Protein 8G2H (pdb70)

Structure (mmCIF, N/CA/C/O backbone):
data_8G2H
#
_entry.id   8G2H
#
_cell.length_a   84.215
_cell.length_b   84.215
_cell.length_c   130.426
_cell.angle_alpha   90.00
_cell.angle_beta   90.00
_cell.angle_gamma   120.00
#
_symmetry.space_group_name_H-M   'P 32 2 1'
#
loop_
_entity.id
_entity.type
_entity.pdbx_description
1 polymer 'Histone-arginine methyltransferase CARM1'
2 non-polymer "5'-S-[2-(benzylcarbamamido)ethyl]-5'-thioadenosine"
3 non-polymer GLYCEROL
4 non-polymer 'SODIUM ION'
5 non-polymer 'UNKNOWN ATOM OR ION'
6 water water
#
loop_
_atom_site.group_PDB
_atom_site.id
_atom_site.type_symbol
_atom_site.label_atom_id
_atom_site.label_alt_id
_atom_site.label_comp_id
_atom_site.label_asym_id
_atom_site.label_entity_id
_atom_site.label_seq_id
_atom_site.pdbx_PDB_ins_code
_atom_site.Cartn_x
_atom_site.Cartn_y
_atom_site.Cartn_z
_atom_site.occupancy
_atom_site.B_iso_or_equiv
_atom_site.auth_seq_id
_atom_site.auth_comp_id
_atom_site.auth_asym_id
_atom_site.auth_atom_id
_atom_site.pdbx_PDB_model_num
ATOM 1 N N . SER A 1 23 ? 7.184 5.322 0.565 1.00 52.99 144 SER A N 1
ATOM 2 C CA . SER A 1 23 ? 6.687 6.624 0.025 1.00 54.65 144 SER A CA 1
ATOM 3 C C . SER A 1 23 ? 7.810 7.665 0.060 1.00 54.21 144 SER A C 1
ATOM 4 O O . SER A 1 23 ? 7.992 8.377 -0.951 1.00 55.68 144 SER A O 1
ATOM 6 N N . SER A 1 24 ? 8.515 7.763 1.194 1.00 50.40 145 SER A N 1
ATOM 7 C CA . SER A 1 24 ? 9.738 8.591 1.364 1.00 44.95 145 SER A CA 1
ATOM 8 C C . SER A 1 24 ? 10.753 8.196 0.287 1.00 39.76 145 SER A C 1
ATOM 9 O O . SER A 1 24 ? 11.417 9.094 -0.240 1.00 38.95 145 SER A O 1
ATOM 12 N N . ALA A 1 25 ? 10.845 6.900 -0.025 1.00 38.05 146 ALA A N 1
ATOM 13 C CA . ALA A 1 25 ? 11.774 6.333 -1.032 1.00 40.43 146 ALA A CA 1
ATOM 14 C C . ALA A 1 25 ? 11.407 6.838 -2.436 1.00 39.84 146 ALA A C 1
ATOM 15 O O . ALA A 1 25 ? 12.340 7.098 -3.221 1.00 36.73 146 ALA A O 1
ATOM 17 N N . VAL A 1 26 ? 10.115 6.988 -2.748 1.00 39.89 147 VAL A N 1
ATOM 18 C CA . VAL A 1 26 ? 9.659 7.530 -4.066 1.00 39.18 147 VAL A CA 1
ATOM 19 C C . VAL A 1 26 ? 10.162 8.974 -4.195 1.00 36.83 147 VAL A C 1
ATOM 20 O O . VAL A 1 26 ? 10.722 9.311 -5.267 1.00 34.70 147 VAL A O 1
ATOM 24 N N . GLN A 1 27 ? 9.942 9.799 -3.163 1.00 34.97 148 GLN A N 1
ATOM 25 C CA . GLN A 1 27 ? 10.385 11.216 -3.115 1.00 30.40 148 GLN A CA 1
ATOM 26 C C . GLN A 1 27 ? 11.914 11.260 -3.310 1.00 29.75 148 GLN A C 1
ATOM 27 O O . GLN A 1 27 ? 12.403 12.148 -4.040 1.00 27.61 148 GLN A O 1
ATOM 29 N N . TYR A 1 28 ? 12.641 10.336 -2.675 1.00 27.82 149 TYR A N 1
ATOM 30 C CA . TYR A 1 28 ? 14.131 10.292 -2.694 1.00 24.76 149 TYR A CA 1
ATOM 31 C C . TYR A 1 28 ? 14.623 10.078 -4.140 1.00 24.95 149 TYR A C 1
ATOM 32 O O . TYR A 1 28 ? 15.471 10.869 -4.665 1.00 23.66 149 TYR A O 1
ATOM 41 N N . PHE A 1 29 ? 14.095 9.067 -4.830 1.00 25.65 150 PHE A N 1
ATOM 42 C CA . PHE A 1 29 ? 14.551 8.728 -6.206 1.00 25.08 150 PHE A CA 1
ATOM 43 C C . PHE A 1 29 ? 14.064 9.798 -7.185 1.00 25.67 150 PHE A C 1
ATOM 44 O O . PHE A 1 29 ? 14.818 10.109 -8.121 1.00 27.41 150 PHE A O 1
ATOM 52 N N . GLN A 1 30 ? 12.885 10.386 -6.980 1.00 26.95 151 GLN A N 1
ATOM 53 C CA . GLN A 1 30 ? 12.422 11.515 -7.836 1.00 27.71 151 GLN A CA 1
ATOM 54 C C . GLN A 1 30 ? 13.418 12.675 -7.731 1.00 25.65 151 GLN A C 1
ATOM 55 O O . GLN A 1 30 ? 13.825 13.221 -8.770 1.00 23.83 151 GLN A O 1
ATOM 61 N N . PHE A 1 31 ? 13.849 13.011 -6.520 1.00 24.44 152 PHE A N 1
ATOM 62 C CA . PHE A 1 31 ? 14.758 14.144 -6.250 1.00 22.78 152 PHE A CA 1
ATOM 63 C C . PHE A 1 31 ? 16.066 13.968 -7.041 1.00 21.69 152 PHE A C 1
ATOM 64 O O . PHE A 1 31 ? 16.542 14.912 -7.689 1.00 22.38 152 PHE A O 1
ATOM 72 N N . TYR A 1 32 ? 16.656 12.767 -7.003 1.00 20.25 153 TYR A N 1
ATOM 73 C CA . TYR A 1 32 ? 17.994 12.515 -7.594 1.00 19.80 153 TYR A CA 1
ATOM 74 C C . TYR A 1 32 ? 17.894 12.312 -9.114 1.00 19.43 153 TYR A C 1
ATOM 75 O O . TYR A 1 32 ? 18.935 12.302 -9.778 1.00 20.76 153 TYR A O 1
ATOM 84 N N . GLY A 1 33 ? 16.684 12.214 -9.673 1.00 19.32 154 GLY A N 1
ATOM 85 C CA . GLY A 1 33 ? 16.496 12.077 -11.130 1.00 19.35 154 GLY A CA 1
ATOM 86 C C . GLY A 1 33 ? 16.704 13.399 -11.871 1.00 20.10 154 GLY A C 1
ATOM 87 O O . GLY A 1 33 ? 16.767 13.363 -13.117 1.00 22.88 154 GLY A O 1
ATOM 88 N N . TYR A 1 34 ? 16.817 14.517 -11.168 1.00 20.34 155 TYR A N 1
ATOM 89 C CA . TYR A 1 34 ? 16.956 15.862 -11.785 1.00 20.52 155 TYR A CA 1
ATOM 90 C C . TYR A 1 34 ? 18.426 16.147 -12.042 1.00 19.42 155 TYR A C 1
ATOM 91 O O . TYR A 1 34 ? 19.252 16.069 -11.103 1.00 19.13 155 TYR A O 1
ATOM 100 N N . LEU A 1 35 ? 18.768 16.535 -13.276 1.00 18.12 156 LEU A N 1
ATOM 101 C CA . LEU A 1 35 ? 20.141 16.968 -13.601 1.00 17.76 156 LEU A CA 1
ATOM 102 C C . LEU A 1 35 ? 20.531 18.138 -12.715 1.00 18.28 156 LEU A C 1
ATOM 103 O O . LEU A 1 35 ? 21.711 18.283 -12.403 1.00 18.54 156 LEU A O 1
ATOM 108 N N . SER A 1 36 ? 19.572 19.007 -12.349 1.00 19.19 157 SER A N 1
ATOM 109 C CA . SER A 1 36 ? 19.894 20.187 -11.514 1.00 19.84 157 SER A CA 1
ATOM 110 C C . SER A 1 36 ? 20.468 19.737 -10.164 1.00 19.66 157 SER A C 1
ATOM 111 O O . SER A 1 36 ? 21.380 20.407 -9.662 1.00 20.35 157 SER A O 1
ATOM 114 N N A GLN A 1 37 ? 19.952 18.652 -9.590 0.50 19.74 158 GLN A N 1
ATOM 115 N N B GLN A 1 37 ? 19.963 18.617 -9.629 0.50 19.30 158 GLN A N 1
ATOM 116 C CA A GLN A 1 37 ? 20.460 18.170 -8.281 0.50 20.81 158 GLN A CA 1
ATOM 117 C CA B GLN A 1 37 ? 20.343 18.114 -8.281 0.50 20.24 158 GLN A CA 1
ATOM 118 C C A GLN A 1 37 ? 21.837 17.548 -8.493 0.50 19.95 158 GLN A C 1
ATOM 119 C C B GLN A 1 37 ? 21.674 17.353 -8.375 0.50 19.80 158 GLN A C 1
ATOM 120 O O A GLN A 1 37 ? 22.787 17.867 -7.743 0.50 18.87 158 GLN A O 1
ATOM 121 O O B GLN A 1 37 ? 22.396 17.352 -7.381 0.50 19.29 158 GLN A O 1
ATOM 132 N N . GLN A 1 38 ? 21.970 16.707 -9.511 1.00 19.72 159 GLN A N 1
ATOM 133 C CA . GLN A 1 38 ? 23.293 16.083 -9.777 1.00 20.84 159 GLN A CA 1
ATOM 134 C C . GLN A 1 38 ? 24.331 17.210 -9.980 1.00 21.52 159 GLN A C 1
ATOM 135 O O . GLN A 1 38 ? 25.399 17.129 -9.372 1.00 23.56 159 GLN A O 1
ATOM 141 N N . GLN A 1 39 ? 24.022 18.271 -10.753 1.00 21.85 160 GLN A N 1
ATOM 142 C CA . GLN A 1 39 ? 24.919 19.436 -10.990 1.00 21.25 160 GLN A CA 1
ATOM 143 C C . GLN A 1 39 ? 25.307 20.055 -9.638 1.00 21.09 160 GLN A C 1
ATOM 144 O O . GLN A 1 39 ? 26.482 20.383 -9.451 1.00 21.20 160 GLN A O 1
ATOM 150 N N . ASN A 1 40 ? 24.346 20.223 -8.739 1.00 22.87 161 ASN A N 1
ATOM 151 C CA . ASN A 1 40 ? 24.599 20.871 -7.428 1.00 25.10 161 ASN A CA 1
ATOM 152 C C . ASN A 1 40 ? 25.719 20.108 -6.707 1.00 22.94 161 ASN A C 1
ATOM 153 O O . ASN A 1 40 ? 26.663 20.749 -6.225 1.00 22.52 161 ASN A O 1
ATOM 158 N N . MET A 1 41 ? 25.611 18.786 -6.636 1.00 21.96 162 MET A N 1
ATOM 159 C CA . MET A 1 41 ? 26.604 17.933 -5.925 1.00 21.33 162 MET A CA 1
ATOM 160 C C . MET A 1 41 ? 27.941 17.994 -6.671 1.00 19.51 162 MET A C 1
ATOM 161 O O . MET A 1 41 ? 29.009 18.088 -6.037 1.00 18.15 162 MET A O 1
ATOM 166 N N . MET A 1 42 ? 27.900 17.978 -7.996 1.00 19.17 163 MET A N 1
ATOM 167 C CA . MET A 1 42 ? 29.128 17.913 -8.812 1.00 20.18 163 MET A CA 1
ATOM 168 C C . MET A 1 42 ? 29.913 19.224 -8.766 1.00 19.69 163 MET A C 1
ATOM 169 O O . MET A 1 42 ? 31.124 19.179 -9.055 1.00 23.23 163 MET A O 1
ATOM 174 N N . GLN A 1 43 ? 29.285 20.319 -8.334 1.00 20.27 164 GLN A N 1
ATOM 175 C CA . GLN A 1 43 ? 29.922 21.640 -8.166 1.00 21.66 164 GLN A CA 1
ATOM 176 C C . GLN A 1 43 ? 30.708 21.736 -6.850 1.00 19.93 164 GLN A C 1
ATOM 177 O O . GLN A 1 43 ? 31.461 22.705 -6.668 1.00 21.47 164 GLN A O 1
ATOM 183 N N . ASP A 1 44 ? 30.679 20.698 -6.013 1.00 17.03 165 ASP A N 1
ATOM 184 C CA . ASP A 1 44 ? 31.541 20.630 -4.819 1.00 16.07 165 ASP A CA 1
ATOM 185 C C . ASP A 1 44 ? 32.928 20.151 -5.249 1.00 16.20 165 ASP A C 1
ATOM 186 O O . ASP A 1 44 ? 33.117 18.947 -5.476 1.00 15.63 165 ASP A O 1
ATOM 191 N N A TYR A 1 45 ? 33.899 21.057 -5.349 0.50 16.51 166 TYR A N 1
ATOM 192 N N B TYR A 1 45 ? 33.872 21.087 -5.350 0.50 17.61 166 TYR A N 1
ATOM 193 C CA A TYR A 1 45 ? 35.240 20.763 -5.923 0.50 17.67 166 TYR A CA 1
ATOM 194 C CA B TYR A 1 45 ? 35.251 20.868 -5.856 0.50 19.61 166 TYR A CA 1
ATOM 195 C C A TYR A 1 45 ? 36.057 19.891 -4.958 0.50 17.13 166 TYR A C 1
ATOM 196 C C B TYR A 1 45 ? 35.981 19.860 -4.966 0.50 18.05 166 TYR A C 1
ATOM 197 O O A TYR A 1 45 ? 36.939 19.135 -5.419 0.50 16.73 166 TYR A O 1
ATOM 198 O O B TYR A 1 45 ? 36.708 18.989 -5.490 0.50 17.99 166 TYR A O 1
ATOM 215 N N . VAL A 1 46 ? 35.825 19.979 -3.648 1.00 16.13 167 VAL A N 1
ATOM 216 C CA . VAL A 1 46 ? 36.520 19.068 -2.706 1.00 15.77 167 VAL A CA 1
ATOM 217 C C . VAL A 1 46 ? 36.020 17.643 -2.958 1.00 14.99 167 VAL A C 1
ATOM 218 O O . VAL A 1 46 ? 36.835 16.696 -3.039 1.00 16.04 167 VAL A O 1
ATOM 222 N N . ARG A 1 47 ? 34.713 17.448 -3.036 1.00 14.04 168 ARG A N 1
ATOM 223 C CA . ARG A 1 47 ? 34.114 16.126 -3.321 1.00 14.16 168 ARG A CA 1
ATOM 224 C C . ARG A 1 47 ? 34.671 15.562 -4.634 1.00 14.22 168 ARG A C 1
ATOM 225 O O . ARG A 1 47 ? 35.157 14.420 -4.655 1.00 14.70 168 ARG A O 1
ATOM 233 N N . THR A 1 48 ? 34.605 16.326 -5.721 1.00 14.23 169 THR A N 1
ATOM 234 C CA . THR A 1 48 ? 35.036 15.804 -7.045 1.00 14.53 169 THR A CA 1
ATOM 235 C C . THR A 1 48 ? 36.521 15.484 -6.993 1.00 14.38 169 THR A C 1
ATOM 236 O O . THR A 1 48 ? 36.918 14.363 -7.429 1.00 14.85 169 THR A O 1
ATOM 240 N N . GLY A 1 49 ? 37.336 16.440 -6.582 1.00 14.80 170 GLY A N 1
ATOM 241 C CA . GLY A 1 49 ? 38.794 16.314 -6.632 1.00 14.36 170 GLY A CA 1
ATOM 242 C C . GLY A 1 49 ? 39.274 15.196 -5.741 1.00 15.83 170 GLY A C 1
ATOM 243 O O . GLY A 1 49 ? 40.248 14.510 -6.111 1.00 16.43 170 GLY A O 1
ATOM 244 N N . THR A 1 50 ? 38.664 15.006 -4.575 1.00 14.63 171 THR A N 1
ATOM 245 C CA . THR A 1 50 ? 39.160 13.981 -3.631 1.00 15.13 171 THR A CA 1
ATOM 246 C C . THR A 1 50 ? 38.816 12.590 -4.161 1.00 14.88 171 THR A C 1
ATOM 247 O O . THR A 1 50 ? 39.672 11.680 -4.087 1.00 14.48 171 THR A O 1
ATOM 251 N N . TYR A 1 51 ? 37.606 12.369 -4.667 1.00 13.51 172 TYR A N 1
ATOM 252 C CA . TYR A 1 51 ? 37.255 11.064 -5.269 1.00 13.15 172 TYR A CA 1
ATOM 253 C C . TYR A 1 51 ? 38.190 10.776 -6.452 1.00 14.33 172 TYR A C 1
ATOM 254 O O . TYR A 1 51 ? 38.683 9.624 -6.603 1.00 14.31 172 TYR A O 1
ATOM 263 N N . GLN A 1 52 ? 38.442 11.768 -7.305 1.00 13.88 173 GLN A N 1
ATOM 264 C CA . GLN A 1 52 ? 39.282 11.483 -8.497 1.00 14.46 173 GLN A CA 1
ATOM 265 C C . GLN A 1 52 ? 40.693 11.115 -8.016 1.00 14.50 173 GLN A C 1
ATOM 266 O O . GLN A 1 52 ? 41.299 10.137 -8.548 1.00 14.65 173 GLN A O 1
ATOM 272 N N . ARG A 1 53 ? 41.226 11.841 -7.046 1.00 14.92 174 ARG A N 1
ATOM 273 C CA . ARG A 1 53 ? 42.585 11.594 -6.525 1.00 14.81 174 ARG A CA 1
ATOM 274 C C . ARG A 1 53 ? 42.627 10.202 -5.890 1.00 15.22 174 ARG A C 1
ATOM 275 O O . ARG A 1 53 ? 43.624 9.458 -6.073 1.00 15.46 174 ARG A O 1
ATOM 283 N N . ALA A 1 54 ? 41.615 9.838 -5.121 1.00 14.43 175 ALA A N 1
ATOM 284 C CA . ALA A 1 54 ? 41.586 8.522 -4.440 1.00 15.05 175 ALA A CA 1
ATOM 285 C C . ALA A 1 54 ? 41.668 7.398 -5.461 1.00 15.53 175 ALA A C 1
ATOM 286 O O . ALA A 1 54 ? 42.437 6.429 -5.259 1.00 16.28 175 ALA A O 1
ATOM 288 N N . ILE A 1 55 ? 40.883 7.486 -6.523 1.00 13.76 176 ILE A N 1
ATOM 289 C CA . ILE A 1 55 ? 40.830 6.437 -7.559 1.00 14.65 176 ILE A CA 1
ATOM 290 C C . ILE A 1 55 ? 42.143 6.464 -8.354 1.00 15.29 176 ILE A C 1
ATOM 291 O O . ILE A 1 55 ? 42.761 5.394 -8.562 1.00 16.68 176 ILE A O 1
ATOM 296 N N . LEU A 1 56 ? 42.583 7.619 -8.820 1.00 14.51 177 LEU A N 1
ATOM 297 C CA . LEU A 1 56 ? 43.696 7.658 -9.796 1.00 14.71 177 LEU A CA 1
ATOM 298 C C . LEU A 1 56 ? 45.057 7.495 -9.116 1.00 16.82 177 LEU A C 1
ATOM 299 O O . LEU A 1 56 ? 45.934 6.874 -9.730 1.00 16.95 177 LEU A O 1
ATOM 304 N N A GLN A 1 57 ? 45.273 8.010 -7.904 0.50 16.54 178 GLN A N 1
ATOM 305 N N B GLN A 1 57 ? 45.249 7.979 -7.880 0.50 16.02 178 GLN A N 1
ATOM 306 C CA A GLN A 1 57 ? 46.555 7.710 -7.209 0.50 17.61 178 GLN A CA 1
ATOM 307 C CA B GLN A 1 57 ? 46.512 7.716 -7.125 0.50 16.77 178 GLN A CA 1
ATOM 308 C C A GLN A 1 57 ? 46.638 6.190 -6.985 0.50 17.95 178 GLN A C 1
ATOM 309 C C B GLN A 1 57 ? 46.612 6.230 -6.764 0.50 17.73 178 GLN A C 1
ATOM 310 O O A GLN A 1 57 ? 47.775 5.662 -7.046 0.50 17.89 178 GLN A O 1
ATOM 311 O O B GLN A 1 57 ? 47.724 5.802 -6.364 0.50 18.89 178 GLN A O 1
ATOM 322 N N . ASN A 1 58 ? 45.500 5.501 -6.834 1.00 16.96 179 ASN A N 1
ATOM 323 C CA . ASN A 1 58 ? 45.439 4.030 -6.631 1.00 16.89 179 ASN A CA 1
ATOM 324 C C . ASN A 1 58 ? 45.094 3.335 -7.955 1.00 16.43 179 ASN A C 1
ATOM 325 O O . ASN A 1 58 ? 44.409 2.331 -7.933 1.00 18.90 179 ASN A O 1
ATOM 330 N N . HIS A 1 59 ? 45.572 3.839 -9.093 1.00 17.56 180 HIS A N 1
ATOM 331 C CA . HIS A 1 59 ? 45.141 3.316 -10.408 1.00 18.68 180 HIS A CA 1
ATOM 332 C C . HIS A 1 59 ? 45.479 1.820 -10.532 1.00 19.08 180 HIS A C 1
ATOM 333 O O . HIS A 1 59 ? 44.683 1.117 -11.159 1.00 20.58 180 HIS A O 1
ATOM 340 N N . THR A 1 60 ? 46.554 1.358 -9.890 1.00 23.26 181 THR A N 1
ATOM 341 C CA . THR A 1 60 ? 46.979 -0.070 -9.991 1.00 26.38 181 THR A CA 1
ATOM 342 C C . THR A 1 60 ? 45.899 -0.962 -9.364 1.00 25.30 181 THR A C 1
ATOM 343 O O . THR A 1 60 ? 45.798 -2.121 -9.788 1.00 27.92 181 THR A O 1
ATOM 347 N N . ASP A 1 61 ? 45.084 -0.452 -8.430 1.00 25.13 182 ASP A N 1
ATOM 348 C CA . ASP A 1 61 ? 43.962 -1.203 -7.807 1.00 26.52 182 ASP A CA 1
ATOM 349 C C . ASP A 1 61 ? 42.786 -1.365 -8.774 1.00 25.39 182 ASP A C 1
ATOM 350 O O . ASP A 1 61 ? 41.939 -2.234 -8.542 1.00 28.89 182 ASP A O 1
ATOM 355 N N . PHE A 1 62 ? 42.684 -0.509 -9.794 1.00 20.75 183 PHE A N 1
ATOM 356 C CA . PHE A 1 62 ? 41.554 -0.486 -10.729 1.00 19.30 183 PHE A CA 1
ATOM 357 C C . PHE A 1 62 ? 41.924 -1.111 -12.077 1.00 17.43 183 PHE A C 1
ATOM 358 O O . PHE A 1 62 ? 41.036 -1.618 -12.729 1.00 18.63 183 PHE A O 1
ATOM 366 N N . LYS A 1 63 ? 43.177 -0.987 -12.483 1.00 18.62 184 LYS A N 1
ATOM 367 C CA . LYS A 1 63 ? 43.607 -1.395 -13.849 1.00 19.72 184 LYS A CA 1
ATOM 368 C C . LYS A 1 63 ? 43.260 -2.870 -14.073 1.00 20.32 184 LYS A C 1
ATOM 369 O O . LYS A 1 63 ? 43.680 -3.710 -13.232 1.00 20.91 184 LYS A O 1
ATOM 375 N N . ASP A 1 64 ? 42.521 -3.166 -15.132 1.00 19.80 185 ASP A N 1
ATOM 376 C CA . ASP A 1 64 ? 42.141 -4.540 -15.558 1.00 21.97 185 ASP A CA 1
ATOM 377 C C . ASP A 1 64 ? 41.169 -5.179 -14.572 1.00 22.51 185 ASP A C 1
ATOM 378 O O . ASP A 1 64 ? 40.927 -6.391 -14.701 1.00 23.95 185 ASP A O 1
ATOM 383 N N . LYS A 1 65 ? 40.565 -4.409 -13.662 1.00 19.18 186 LYS A N 1
ATOM 384 C CA . LYS A 1 65 ? 39.630 -4.955 -12.650 1.00 20.39 186 LYS A CA 1
ATOM 385 C C . LYS A 1 65 ? 38.167 -4.759 -13.056 1.00 19.03 186 LYS A C 1
ATOM 386 O O . LYS A 1 65 ? 37.847 -3.986 -14.018 1.00 18.61 186 LYS A O 1
ATOM 392 N N . ILE A 1 66 ? 37.284 -5.426 -12.328 1.00 18.20 187 ILE A N 1
ATOM 393 C CA . ILE A 1 66 ? 35.813 -5.316 -12.444 1.00 18.58 187 ILE A CA 1
ATOM 394 C C . ILE A 1 66 ? 35.320 -4.444 -11.284 1.00 18.26 187 ILE A C 1
ATOM 395 O O . ILE A 1 66 ? 35.708 -4.684 -10.116 1.00 17.77 187 ILE A O 1
ATOM 400 N N . VAL A 1 67 ? 34.530 -3.421 -11.607 1.00 17.59 188 VAL A N 1
ATOM 401 C CA . VAL A 1 67 ? 34.064 -2.400 -10.636 1.00 16.85 188 VAL A CA 1
ATOM 402 C C . VAL A 1 67 ? 32.539 -2.349 -10.620 1.00 16.01 188 VAL A C 1
ATOM 403 O O . VAL A 1 67 ? 31.908 -2.463 -11.668 1.00 16.75 188 VAL A O 1
ATOM 407 N N . LEU A 1 68 ? 31.964 -2.122 -9.445 1.00 15.78 189 LEU A N 1
ATOM 408 C CA . LEU A 1 68 ? 30.546 -1.767 -9.272 1.00 16.09 189 LEU A CA 1
ATOM 409 C C . LEU A 1 68 ? 30.483 -0.337 -8.720 1.00 15.13 189 LEU A C 1
ATOM 410 O O . LEU A 1 68 ? 31.082 -0.091 -7.681 1.00 15.96 189 LEU A O 1
ATOM 415 N N . ASP A 1 69 ? 29.777 0.557 -9.414 1.00 16.25 190 ASP A N 1
ATOM 416 C CA . ASP A 1 69 ? 29.460 1.932 -8.945 1.00 16.58 190 ASP A CA 1
ATOM 417 C C . ASP A 1 69 ? 28.010 1.939 -8.442 1.00 16.62 190 ASP A C 1
ATOM 418 O O . ASP A 1 69 ? 27.088 1.832 -9.255 1.00 17.20 190 ASP A O 1
ATOM 423 N N . VAL A 1 70 ? 27.806 2.085 -7.133 1.00 16.01 191 VAL A N 1
ATOM 424 C CA . VAL A 1 70 ? 26.469 1.993 -6.500 1.00 17.13 191 VAL A CA 1
ATOM 425 C C . VAL A 1 70 ? 25.857 3.395 -6.486 1.00 16.42 191 VAL A C 1
ATOM 426 O O . VAL A 1 70 ? 26.372 4.247 -5.760 1.00 16.72 191 VAL A O 1
ATOM 430 N N . GLY A 1 71 ? 24.752 3.594 -7.191 1.00 16.86 192 GLY A N 1
ATOM 431 C CA . GLY A 1 71 ? 24.069 4.895 -7.195 1.00 16.12 192 GLY A CA 1
ATOM 432 C C . GLY A 1 71 ? 24.865 5.886 -8.016 1.00 16.97 192 GLY A C 1
ATOM 433 O O . GLY A 1 71 ? 25.270 6.913 -7.481 1.00 17.45 192 GLY A O 1
ATOM 434 N N . CYS A 1 72 ? 25.092 5.588 -9.290 1.00 16.22 193 CYS A N 1
ATOM 435 C CA . CYS A 1 72 ? 26.157 6.251 -10.091 1.00 17.13 193 CYS A CA 1
ATOM 436 C C . CYS A 1 72 ? 25.767 7.697 -10.422 1.00 16.87 193 CYS A C 1
ATOM 437 O O . CYS A 1 72 ? 26.672 8.450 -10.759 1.00 16.86 193 CYS A O 1
ATOM 440 N N . GLY A 1 73 ? 24.497 8.080 -10.316 1.00 16.08 194 GLY A N 1
ATOM 441 C CA . GLY A 1 73 ? 24.107 9.444 -10.705 1.00 16.34 194 GLY A CA 1
ATOM 442 C C . GLY A 1 73 ? 24.496 9.713 -12.147 1.00 16.36 194 GLY A C 1
ATOM 443 O O . GLY A 1 73 ? 24.115 8.933 -13.021 1.00 17.71 194 GLY A O 1
ATOM 444 N N . SER A 1 74 ? 25.236 10.795 -12.362 1.00 17.17 195 SER A N 1
ATOM 445 C CA . SER A 1 74 ? 25.792 11.216 -13.671 1.00 18.36 195 SER A CA 1
ATOM 446 C C . SER A 1 74 ? 26.715 10.146 -14.263 1.00 17.46 195 SER A C 1
ATOM 447 O O . SER A 1 74 ? 26.946 10.170 -15.484 1.00 19.98 195 SER A O 1
ATOM 450 N N . GLY A 1 75 ? 27.293 9.272 -13.429 1.00 17.35 196 GLY A N 1
ATOM 451 C CA . GLY A 1 75 ? 28.258 8.268 -13.893 1.00 17.56 196 GLY A CA 1
ATOM 452 C C . GLY A 1 75 ? 29.708 8.675 -13.671 1.00 17.17 196 GLY A C 1
ATOM 453 O O . GLY A 1 75 ? 30.586 7.889 -14.034 1.00 16.46 196 GLY A O 1
ATOM 454 N N . ILE A 1 76 ? 29.993 9.860 -13.142 1.00 14.99 197 ILE A N 1
ATOM 455 C CA . ILE A 1 76 ? 31.382 10.383 -13.129 1.00 16.04 197 ILE A CA 1
ATOM 456 C C . ILE A 1 76 ? 32.338 9.443 -12.366 1.00 15.61 197 ILE A C 1
ATOM 457 O O . ILE A 1 76 ? 33.461 9.293 -12.831 1.00 15.41 197 ILE A O 1
ATOM 462 N N . LEU A 1 77 ? 31.930 8.732 -11.302 1.00 14.87 198 LEU A N 1
ATOM 463 C CA . LEU A 1 77 ? 32.902 7.809 -10.639 1.00 14.42 198 LEU A CA 1
ATOM 464 C C . LEU A 1 77 ? 33.236 6.651 -11.583 1.00 14.36 198 LEU A C 1
ATOM 465 O O . LEU A 1 77 ? 34.399 6.177 -11.531 1.00 14.39 198 LEU A O 1
ATOM 470 N N . SER A 1 78 ? 32.275 6.203 -12.374 1.00 14.67 199 SER A N 1
ATOM 471 C CA . SER A 1 78 ? 32.519 5.131 -13.376 1.00 14.79 199 SER A CA 1
ATOM 472 C C . SER A 1 78 ? 33.535 5.648 -14.399 1.00 14.79 199 SER A C 1
ATOM 473 O O . SER A 1 78 ? 34.420 4.886 -14.836 1.00 14.88 199 SER A O 1
ATOM 476 N N . PHE A 1 79 ? 33.439 6.910 -14.799 1.00 14.19 200 PHE A N 1
ATOM 477 C CA . PHE A 1 79 ? 34.460 7.482 -15.704 1.00 13.80 200 PHE A CA 1
ATOM 478 C C . PHE A 1 79 ? 35.826 7.524 -15.024 1.00 13.14 200 PHE A C 1
ATOM 479 O O . PHE A 1 79 ? 36.852 7.284 -15.670 1.00 14.01 200 PHE A O 1
ATOM 487 N N . PHE A 1 80 ? 35.892 7.856 -13.751 1.00 12.81 201 PHE A N 1
ATOM 488 C CA . PHE A 1 80 ? 37.186 7.860 -13.038 1.00 13.03 201 PHE A CA 1
ATOM 489 C C . PHE A 1 80 ? 37.756 6.431 -12.986 1.00 13.07 201 PHE A C 1
ATOM 490 O O . PHE A 1 80 ? 38.974 6.258 -13.208 1.00 13.77 201 PHE A O 1
ATOM 498 N N . ALA A 1 81 ? 36.914 5.432 -12.722 1.00 13.93 202 ALA A N 1
ATOM 499 C CA . ALA A 1 81 ? 37.366 4.011 -12.733 1.00 14.56 202 ALA A CA 1
ATOM 500 C C . ALA A 1 81 ? 37.883 3.663 -14.142 1.00 14.74 202 ALA A C 1
ATOM 501 O O . ALA A 1 81 ? 38.949 3.003 -14.259 1.00 14.89 202 ALA A O 1
ATOM 503 N N . ALA A 1 82 ? 37.211 4.107 -15.194 1.00 14.01 203 ALA A N 1
ATOM 504 C CA . ALA A 1 82 ? 37.654 3.859 -16.587 1.00 14.56 203 ALA A CA 1
ATOM 505 C C . ALA A 1 82 ? 38.983 4.581 -16.833 1.00 14.81 203 ALA A C 1
ATOM 506 O O . ALA A 1 82 ? 39.868 4.014 -17.520 1.00 14.89 203 ALA A O 1
ATOM 508 N N . GLN A 1 83 ? 39.168 5.796 -16.312 1.00 13.85 204 GLN A N 1
ATOM 509 C CA . GLN A 1 83 ? 40.421 6.561 -16.451 1.00 13.81 204 GLN A CA 1
ATOM 510 C C . GLN A 1 83 ? 41.597 5.784 -15.848 1.00 14.62 204 GLN A C 1
ATOM 511 O O . GLN A 1 83 ? 42.739 5.983 -16.282 1.00 15.08 204 GLN A O 1
ATOM 517 N N . ALA A 1 84 ? 41.319 5.002 -14.808 1.00 14.93 205 ALA A N 1
ATOM 518 C CA . ALA A 1 84 ? 42.319 4.173 -14.099 1.00 16.28 205 ALA A CA 1
ATOM 519 C C . ALA A 1 84 ? 42.510 2.825 -14.803 1.00 19.12 205 ALA A C 1
ATOM 520 O O . ALA A 1 84 ? 43.301 2.007 -14.247 1.00 19.34 205 ALA A O 1
ATOM 522 N N . GLY A 1 85 ? 41.824 2.562 -15.908 1.00 16.50 206 GLY A N 1
ATOM 523 C CA . GLY A 1 85 ? 42.074 1.350 -16.718 1.00 17.59 206 GLY A CA 1
ATOM 524 C C . GLY A 1 85 ? 41.237 0.163 -16.295 1.00 18.92 206 GLY A C 1
ATOM 525 O O . GLY A 1 85 ? 41.595 -0.972 -16.710 1.00 18.91 206 GLY A O 1
ATOM 526 N N . ALA A 1 86 ? 40.122 0.340 -15.583 1.00 17.35 207 ALA A N 1
ATOM 527 C CA . ALA A 1 86 ? 39.218 -0.774 -15.221 1.00 17.01 207 ALA A CA 1
ATOM 528 C C . ALA A 1 86 ? 38.717 -1.476 -16.484 1.00 18.11 207 ALA A C 1
ATOM 529 O O . ALA A 1 86 ? 38.496 -0.846 -17.529 1.00 18.95 207 ALA A O 1
ATOM 531 N N . ARG A 1 87 ? 38.621 -2.801 -16.437 1.00 20.11 208 ARG A N 1
ATOM 532 C CA . ARG A 1 87 ? 38.222 -3.596 -17.622 1.00 20.80 208 ARG A CA 1
ATOM 533 C C . ARG A 1 87 ? 36.713 -3.515 -17.832 1.00 20.22 208 ARG A C 1
ATOM 534 O O . ARG A 1 87 ? 36.244 -3.531 -18.976 1.00 22.03 208 ARG A O 1
ATOM 542 N N . LYS A 1 88 ? 35.944 -3.451 -16.757 1.00 19.05 209 LYS A N 1
ATOM 543 C CA . LYS A 1 88 ? 34.475 -3.460 -16.832 1.00 19.23 209 LYS A CA 1
ATOM 544 C C . LYS A 1 88 ? 33.936 -2.779 -15.583 1.00 18.03 209 LYS A C 1
ATOM 545 O O . LYS A 1 88 ? 34.366 -3.138 -14.471 1.00 18.32 209 LYS A O 1
ATOM 551 N N . ILE A 1 89 ? 33.020 -1.832 -15.770 1.00 18.09 210 ILE A N 1
ATOM 552 C CA . ILE A 1 89 ? 32.379 -1.092 -14.662 1.00 17.74 210 ILE A CA 1
ATOM 553 C C . ILE A 1 89 ? 30.879 -1.243 -14.828 1.00 17.73 210 ILE A C 1
ATOM 554 O O . ILE A 1 89 ? 30.333 -0.833 -15.864 1.00 18.60 210 ILE A O 1
ATOM 559 N N . TYR A 1 90 ? 30.215 -1.769 -13.813 1.00 16.89 211 TYR A N 1
ATOM 560 C CA . TYR A 1 90 ? 28.746 -1.819 -13.733 1.00 16.97 211 TYR A CA 1
ATOM 561 C C . TYR A 1 90 ? 28.287 -0.595 -12.956 1.00 17.79 211 TYR A C 1
ATOM 562 O O . TYR A 1 90 ? 28.628 -0.463 -11.775 1.00 18.17 211 TYR A O 1
ATOM 571 N N . ALA A 1 91 ? 27.536 0.276 -13.612 1.00 16.74 212 ALA A N 1
ATOM 572 C CA . ALA A 1 91 ? 27.048 1.536 -13.011 1.00 16.25 212 ALA A CA 1
ATOM 573 C C . ALA A 1 91 ? 25.565 1.395 -12.719 1.00 16.13 212 ALA A C 1
ATOM 574 O O . ALA A 1 91 ? 24.763 1.391 -13.651 1.00 17.92 212 ALA A O 1
ATOM 576 N N . VAL A 1 92 ? 25.205 1.242 -11.456 1.00 16.63 213 VAL A N 1
ATOM 577 C CA . VAL A 1 92 ? 23.807 0.946 -11.060 1.00 17.17 213 VAL A CA 1
ATOM 578 C C . VAL A 1 92 ? 23.144 2.239 -10.566 1.00 17.08 213 VAL A C 1
ATOM 579 O O . VAL A 1 92 ? 23.736 2.932 -9.717 1.00 17.01 213 VAL A O 1
ATOM 583 N N . GLU A 1 93 ? 21.955 2.543 -11.068 1.00 16.82 214 GLU A N 1
ATOM 584 C CA . GLU A 1 93 ? 21.238 3.788 -10.719 1.00 16.59 214 GLU A CA 1
ATOM 585 C C . GLU A 1 93 ? 19.732 3.551 -10.798 1.00 17.05 214 GLU A C 1
ATOM 586 O O . GLU A 1 93 ? 19.236 3.135 -11.867 1.00 18.63 214 GLU A O 1
ATOM 592 N N . ALA A 1 94 ? 19.024 3.836 -9.715 1.00 18.07 215 ALA A N 1
ATOM 593 C CA . ALA A 1 94 ? 17.562 3.596 -9.604 1.00 18.78 215 ALA A CA 1
ATOM 594 C C . ALA A 1 94 ? 16.717 4.734 -10.165 1.00 21.44 215 ALA A C 1
ATOM 595 O O . ALA A 1 94 ? 15.543 4.464 -10.519 1.00 22.83 215 ALA A O 1
ATOM 597 N N . SER A 1 95 ? 17.222 5.961 -10.214 1.00 18.67 216 SER A N 1
ATOM 598 C CA . SER A 1 95 ? 16.446 7.140 -10.676 1.00 18.74 216 SER A CA 1
ATOM 599 C C . SER A 1 95 ? 16.499 7.216 -12.199 1.00 19.72 216 SER A C 1
ATOM 600 O O . SER A 1 95 ? 17.314 6.484 -12.816 1.00 19.13 216 SER A O 1
ATOM 603 N N . THR A 1 96 ? 15.772 8.190 -12.757 1.00 21.68 217 THR A N 1
ATOM 604 C CA . THR A 1 96 ? 15.779 8.471 -14.213 1.00 22.71 217 THR A CA 1
ATOM 605 C C . THR A 1 96 ? 17.169 8.982 -14.624 1.00 21.08 217 THR A C 1
ATOM 606 O O . THR A 1 96 ? 17.463 9.034 -15.826 1.00 22.21 217 THR A O 1
ATOM 610 N N . MET A 1 97 ? 18.064 9.263 -13.679 1.00 18.87 218 MET A N 1
ATOM 611 C CA . MET A 1 97 ? 19.442 9.674 -14.017 1.00 18.36 218 MET A CA 1
ATOM 612 C C . MET A 1 97 ? 20.158 8.560 -14.798 1.00 18.35 218 MET A C 1
ATOM 613 O O . MET A 1 97 ? 21.133 8.851 -15.519 1.00 19.15 218 MET A O 1
ATOM 618 N N . ALA A 1 98 ? 19.742 7.293 -14.676 1.00 17.28 219 ALA A N 1
ATOM 619 C CA . ALA A 1 98 ? 20.394 6.184 -15.399 1.00 18.25 219 ALA A CA 1
ATOM 620 C C . ALA A 1 98 ? 20.418 6.481 -16.913 1.00 18.60 219 ALA A C 1
ATOM 621 O O . ALA A 1 98 ? 21.427 6.174 -17.581 1.00 18.78 219 ALA A O 1
ATOM 623 N N A GLN A 1 99 ? 19.342 7.064 -17.438 0.50 19.28 220 GLN A N 1
ATOM 624 N N B GLN A 1 99 ? 19.333 7.043 -17.458 0.50 19.16 220 GLN A N 1
ATOM 625 C CA A GLN A 1 99 ? 19.220 7.372 -18.890 0.50 20.96 220 GLN A CA 1
ATOM 626 C CA B GLN A 1 99 ? 19.252 7.374 -18.915 0.50 20.66 220 GLN A CA 1
ATOM 627 C C A GLN A 1 99 ? 20.252 8.446 -19.282 0.50 19.30 220 GLN A C 1
ATOM 628 C C B GLN A 1 99 ? 20.343 8.401 -19.254 0.50 18.95 220 GLN A C 1
ATOM 629 O O A GLN A 1 99 ? 20.773 8.394 -20.414 0.50 20.18 220 GLN A O 1
ATOM 630 O O B GLN A 1 99 ? 21.012 8.263 -20.309 0.50 19.45 220 GLN A O 1
ATOM 641 N N . HIS A 1 100 ? 20.540 9.398 -18.398 1.00 18.33 221 HIS A N 1
ATOM 642 C CA . HIS A 1 100 ? 21.518 10.477 -18.669 1.00 17.56 221 HIS A CA 1
ATOM 643 C C . HIS A 1 100 ? 22.941 9.898 -18.583 1.00 17.92 221 HIS A C 1
ATOM 644 O O . HIS A 1 100 ? 23.800 10.262 -19.382 1.00 18.24 221 HIS A O 1
ATOM 651 N N . ALA A 1 101 ? 23.228 9.048 -17.590 1.00 16.84 222 ALA A N 1
ATOM 652 C CA . ALA A 1 101 ? 24.554 8.397 -17.497 1.00 17.55 222 ALA A CA 1
ATOM 653 C C . ALA A 1 101 ? 24.840 7.626 -18.797 1.00 17.51 222 ALA A C 1
ATOM 654 O O . ALA A 1 101 ? 25.949 7.687 -19.304 1.00 17.57 222 ALA A O 1
ATOM 656 N N A GLU A 1 102 ? 23.849 6.928 -19.333 0.50 17.97 223 GLU A N 1
ATOM 657 N N B GLU A 1 102 ? 23.847 6.916 -19.321 0.50 17.58 223 GLU A N 1
ATOM 658 C CA A GLU A 1 102 ? 24.034 6.124 -20.572 0.50 19.85 223 GLU A CA 1
ATOM 659 C CA B GLU A 1 102 ? 23.989 6.131 -20.580 0.50 19.19 223 GLU A CA 1
ATOM 660 C C A GLU A 1 102 ? 24.400 7.058 -21.741 0.50 18.46 223 GLU A C 1
ATOM 661 C C B GLU A 1 102 ? 24.410 7.067 -21.726 0.50 18.08 223 GLU A C 1
ATOM 662 O O A GLU A 1 102 ? 25.259 6.685 -22.541 0.50 18.23 223 GLU A O 1
ATOM 663 O O B GLU A 1 102 ? 25.299 6.700 -22.495 0.50 17.89 223 GLU A O 1
ATOM 671 N N . VAL A 1 103 ? 23.789 8.243 -21.827 1.00 18.09 224 VAL A N 1
ATOM 672 C CA . VAL A 1 103 ? 24.164 9.255 -22.859 1.00 17.63 224 VAL A CA 1
ATOM 673 C C . VAL A 1 103 ? 25.647 9.631 -22.715 1.00 17.11 224 VAL A C 1
ATOM 674 O O . VAL A 1 103 ? 26.368 9.703 -23.742 1.00 17.92 224 VAL A O 1
ATOM 678 N N . LEU A 1 104 ? 26.136 9.856 -21.502 1.00 16.15 225 LEU A N 1
ATOM 679 C CA . LEU A 1 104 ? 27.545 10.237 -21.307 1.00 15.72 225 LEU A CA 1
ATOM 680 C C . LEU A 1 104 ? 28.460 9.053 -21.680 1.00 15.82 225 LEU A C 1
ATOM 681 O O . LEU A 1 104 ? 29.572 9.290 -22.184 1.00 16.44 225 LEU A O 1
ATOM 686 N N . VAL A 1 105 ? 28.062 7.832 -21.351 1.00 15.90 226 VAL A N 1
ATOM 687 C CA . VAL A 1 105 ? 28.918 6.660 -21.684 1.00 16.50 226 VAL A CA 1
ATOM 688 C C . VAL A 1 105 ? 29.085 6.594 -23.208 1.00 16.92 226 VAL A C 1
ATOM 689 O O . VAL A 1 105 ? 30.225 6.419 -23.683 1.00 17.61 226 VAL A O 1
ATOM 693 N N . LYS A 1 106 ? 28.001 6.762 -23.945 1.00 18.09 227 LYS A N 1
ATOM 694 C CA . LYS A 1 106 ? 28.062 6.740 -25.431 1.00 19.93 227 LYS A CA 1
ATOM 695 C C . LYS A 1 106 ? 28.895 7.914 -25.939 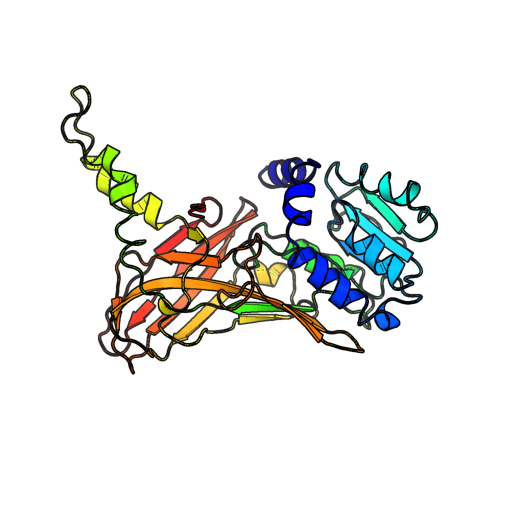1.00 19.94 227 LYS A C 1
ATOM 696 O O . LYS A 1 106 ? 29.759 7.719 -26.799 1.00 19.62 227 LYS A O 1
ATOM 702 N N . SER A 1 107 ? 28.687 9.114 -25.425 1.00 18.37 228 SER A N 1
ATOM 703 C CA . SER A 1 107 ? 29.356 10.318 -25.976 1.00 18.55 228 SER A CA 1
ATOM 704 C C . SER A 1 107 ? 30.847 10.321 -25.629 1.00 20.62 228 SER A C 1
ATOM 705 O O . SER A 1 107 ? 31.609 11.003 -26.323 1.00 20.79 228 SER A O 1
ATOM 708 N N . ASN A 1 108 ? 31.269 9.586 -24.593 1.00 17.13 229 ASN A N 1
ATOM 709 C CA . ASN A 1 108 ? 32.684 9.491 -24.172 1.00 17.45 229 ASN A CA 1
ATOM 710 C C . ASN A 1 108 ? 33.324 8.211 -24.723 1.00 17.74 229 ASN A C 1
ATOM 711 O O . ASN A 1 108 ? 34.493 7.936 -24.350 1.00 19.34 229 ASN A O 1
ATOM 716 N N A ASN A 1 109 ? 32.575 7.470 -25.547 0.50 18.97 230 ASN A N 1
ATOM 717 N N B ASN A 1 109 ? 32.629 7.528 -25.633 0.50 18.98 230 ASN A N 1
ATOM 718 C CA A ASN A 1 109 ? 33.084 6.327 -26.361 0.50 20.74 230 ASN A CA 1
ATOM 719 C CA B ASN A 1 109 ? 33.147 6.326 -26.345 0.50 20.43 230 ASN A CA 1
ATOM 720 C C A ASN A 1 109 ? 33.507 5.175 -25.441 0.50 20.17 230 ASN A C 1
ATOM 721 C C B ASN A 1 109 ? 33.645 5.314 -25.314 0.50 19.54 230 ASN A C 1
ATOM 722 O O A ASN A 1 109 ? 34.430 4.441 -25.794 0.50 19.10 230 ASN A O 1
ATOM 723 O O B ASN A 1 109 ? 34.826 4.871 -25.420 0.50 17.52 230 ASN A O 1
ATOM 732 N N . LEU A 1 110 ? 32.799 4.989 -24.334 1.00 18.72 231 LEU A N 1
ATOM 733 C CA . LEU A 1 110 ? 33.168 4.006 -23.285 1.00 18.76 231 LEU A CA 1
ATOM 734 C C . LEU A 1 110 ? 32.124 2.889 -23.176 1.00 20.41 231 LEU A C 1
ATOM 735 O O . LEU A 1 110 ? 32.114 2.189 -22.143 1.00 20.50 231 LEU A O 1
ATOM 740 N N . THR A 1 111 ? 31.330 2.625 -24.212 1.00 21.21 232 THR A N 1
ATOM 741 C CA . THR A 1 111 ? 30.300 1.559 -24.154 1.00 22.49 232 THR A CA 1
ATOM 742 C C . THR A 1 111 ? 30.962 0.172 -24.056 1.00 22.98 232 THR A C 1
ATOM 743 O O . THR A 1 111 ? 30.281 -0.730 -23.627 1.00 24.70 232 THR A O 1
ATOM 747 N N . ASP A 1 112 ? 32.245 0.028 -24.373 1.00 24.45 233 ASP A N 1
ATOM 748 C CA . ASP A 1 112 ? 32.941 -1.287 -24.253 1.00 26.09 233 ASP A CA 1
ATOM 749 C C . ASP A 1 112 ? 33.281 -1.573 -22.783 1.00 24.75 233 ASP A C 1
ATOM 750 O O . ASP A 1 112 ? 33.522 -2.772 -22.454 1.00 26.50 233 ASP A O 1
ATOM 755 N N . ARG A 1 113 ? 33.341 -0.553 -21.910 1.00 20.65 234 ARG A N 1
ATOM 756 C CA . ARG A 1 113 ? 33.878 -0.754 -20.541 1.00 20.03 234 ARG A CA 1
ATOM 757 C C . ARG A 1 113 ? 32.874 -0.337 -19.464 1.00 19.71 234 ARG A C 1
ATOM 758 O O . ARG A 1 113 ? 33.033 -0.835 -18.322 1.00 21.57 234 ARG A O 1
ATOM 766 N N . ILE A 1 114 ? 31.914 0.543 -19.749 1.00 19.32 235 ILE A N 1
ATOM 767 C CA . ILE A 1 114 ? 30.916 0.943 -18.718 1.00 18.69 235 ILE A CA 1
ATOM 768 C C . ILE A 1 114 ? 29.548 0.462 -19.156 1.00 18.81 235 ILE A C 1
ATOM 769 O O . ILE A 1 114 ? 29.087 0.836 -20.269 1.00 19.99 235 ILE A O 1
ATOM 774 N N . VAL A 1 115 ? 28.897 -0.296 -18.288 1.00 18.60 236 VAL A N 1
ATOM 775 C CA . VAL A 1 115 ? 27.537 -0.841 -18.499 1.00 18.92 236 VAL A CA 1
ATOM 776 C C . VAL A 1 115 ? 26.610 -0.211 -17.469 1.00 20.26 236 VAL A C 1
ATOM 777 O O . VAL A 1 115 ? 26.770 -0.492 -16.260 1.00 19.95 236 VAL A O 1
ATOM 781 N N . VAL A 1 116 ? 25.662 0.602 -17.910 1.00 19.43 237 VAL A N 1
ATOM 782 C CA . VAL A 1 116 ? 24.659 1.209 -16.999 1.00 19.88 237 VAL A CA 1
ATOM 783 C C . VAL A 1 116 ? 23.528 0.204 -16.780 1.00 21.11 237 VAL A C 1
ATOM 784 O O . VAL A 1 116 ? 22.930 -0.276 -17.766 1.00 23.66 237 VAL A O 1
ATOM 788 N N . ILE A 1 117 ? 23.255 -0.113 -15.526 1.00 20.47 238 ILE A N 1
ATOM 789 C CA . ILE A 1 117 ? 22.132 -1.000 -15.117 1.00 22.02 238 ILE A CA 1
ATOM 790 C C . ILE A 1 117 ? 21.090 -0.179 -14.370 1.00 22.53 238 ILE A C 1
ATOM 791 O O . ILE A 1 117 ? 21.304 0.215 -13.222 1.00 22.12 238 ILE A O 1
ATOM 796 N N . PRO A 1 118 ? 19.931 0.125 -14.983 1.00 22.06 239 PRO A N 1
ATOM 797 C CA . PRO A 1 118 ? 18.875 0.842 -14.296 1.00 23.36 239 PRO A CA 1
ATOM 798 C C . PRO A 1 118 ? 18.222 -0.074 -13.256 1.00 23.53 239 PRO A C 1
ATOM 799 O O . PRO A 1 118 ? 17.954 -1.263 -13.547 1.00 27.66 239 PRO A O 1
ATOM 803 N N . GLY A 1 119 ? 18.040 0.461 -12.056 1.00 22.21 240 GLY A N 1
ATOM 804 C CA . GLY A 1 119 ? 17.293 -0.204 -10.977 1.00 22.41 240 GLY A CA 1
ATOM 805 C C . GLY A 1 119 ? 17.994 -0.068 -9.641 1.00 22.22 240 GLY A C 1
ATOM 806 O O . GLY A 1 119 ? 19.066 0.578 -9.564 1.00 20.61 240 GLY A O 1
ATOM 807 N N . LYS A 1 120 ? 17.405 -0.667 -8.611 1.00 21.18 241 LYS A N 1
ATOM 808 C CA . LYS A 1 120 ? 17.954 -0.677 -7.233 1.00 21.41 241 LYS A CA 1
ATOM 809 C C . LYS A 1 120 ? 19.028 -1.744 -7.135 1.00 21.38 241 LYS A C 1
ATOM 810 O O . LYS A 1 120 ? 18.855 -2.835 -7.678 1.00 23.86 241 LYS A O 1
ATOM 815 N N . VAL A 1 121 ? 20.123 -1.452 -6.462 1.00 20.10 242 VAL A N 1
ATOM 816 C CA . VAL A 1 121 ? 21.240 -2.410 -6.318 1.00 21.27 242 VAL A CA 1
ATOM 817 C C . VAL A 1 121 ? 20.732 -3.665 -5.568 1.00 22.51 242 VAL A C 1
ATOM 818 O O . VAL A 1 121 ? 21.313 -4.747 -5.770 1.00 23.63 242 VAL A O 1
ATOM 822 N N . GLU A 1 122 ? 19.641 -3.523 -4.820 1.00 22.87 243 GLU A N 1
ATOM 823 C CA . GLU A 1 122 ? 19.012 -4.626 -4.036 1.00 24.18 243 GLU A CA 1
ATOM 824 C C . GLU A 1 122 ? 18.264 -5.576 -4.971 1.00 27.81 243 GLU A C 1
ATOM 825 O O . GLU A 1 122 ? 18.037 -6.715 -4.530 1.00 30.03 243 GLU A O 1
ATOM 831 N N . GLU A 1 123 ? 17.908 -5.149 -6.188 1.00 26.52 244 GLU A N 1
ATOM 832 C CA . GLU A 1 123 ? 16.970 -5.898 -7.078 1.00 27.87 244 GLU A CA 1
ATOM 833 C C . GLU A 1 123 ? 17.616 -6.301 -8.403 1.00 29.75 244 GLU A C 1
ATOM 834 O O . GLU A 1 123 ? 17.104 -7.246 -9.040 1.00 31.35 244 GLU A O 1
ATOM 840 N N . VAL A 1 124 ? 18.662 -5.615 -8.860 1.00 27.34 245 VAL A N 1
ATOM 841 C CA . VAL A 1 124 ? 19.241 -5.872 -10.210 1.00 28.23 245 VAL A CA 1
ATOM 842 C C . VAL A 1 124 ? 20.048 -7.169 -10.196 1.00 30.42 245 VAL A C 1
ATOM 843 O O . VAL A 1 124 ? 20.397 -7.658 -9.113 1.00 35.07 245 VAL A O 1
ATOM 847 N N . SER A 1 125 ? 20.344 -7.688 -11.385 1.00 34.09 246 SER A N 1
ATOM 848 C CA . SER A 1 125 ? 21.213 -8.868 -11.619 1.00 38.10 246 SER A CA 1
ATOM 849 C C . SER A 1 125 ? 22.524 -8.414 -12.252 1.00 36.68 246 SER A C 1
ATOM 850 O O . SER A 1 125 ? 22.481 -7.860 -13.365 1.00 44.11 246 SER A O 1
ATOM 853 N N . LEU A 1 126 ? 23.642 -8.605 -11.564 1.00 31.86 247 LEU A N 1
ATOM 854 C CA . LEU A 1 126 ? 24.982 -8.440 -12.169 1.00 33.43 247 LEU A CA 1
ATOM 855 C C . LEU A 1 126 ? 25.394 -9.788 -12.736 1.00 33.76 247 LEU A C 1
ATOM 856 O O . LEU A 1 126 ? 25.185 -10.809 -12.092 1.00 34.26 247 LEU A O 1
ATOM 861 N N . PRO A 1 127 ? 26.017 -9.841 -13.926 1.00 34.75 248 PRO A N 1
ATOM 862 C CA . PRO A 1 127 ? 26.435 -11.119 -14.494 1.00 34.79 248 PRO A CA 1
ATOM 863 C C . PRO A 1 127 ? 27.693 -11.714 -13.845 1.00 36.10 248 PRO A C 1
ATOM 864 O O . PRO A 1 127 ? 28.026 -12.828 -14.175 1.00 37.04 248 PRO A O 1
ATOM 868 N N . GLU A 1 128 ? 28.383 -10.976 -12.964 1.00 30.30 249 GLU A N 1
ATOM 869 C CA . GLU A 1 128 ? 29.642 -11.454 -12.349 1.00 27.52 249 GLU A CA 1
ATOM 870 C C . GLU A 1 128 ? 29.926 -10.700 -11.041 1.00 28.22 249 GLU A C 1
ATOM 871 O O . GLU A 1 128 ? 29.340 -9.607 -10.821 1.00 26.56 249 GLU A O 1
ATOM 877 N N . GLN A 1 129 ? 30.765 -11.283 -10.187 1.00 26.77 250 GLN A N 1
ATOM 878 C CA . GLN A 1 129 ? 31.287 -10.628 -8.958 1.00 25.76 250 GLN A CA 1
ATOM 879 C C . GLN A 1 129 ? 32.327 -9.569 -9.355 1.00 24.03 250 GLN A C 1
ATOM 880 O O . GLN A 1 129 ? 32.896 -9.635 -10.468 1.00 24.03 250 GLN A O 1
ATOM 886 N N . VAL A 1 130 ? 32.564 -8.609 -8.462 1.00 22.02 251 VAL A N 1
ATOM 887 C CA . VAL A 1 130 ? 33.422 -7.432 -8.749 1.00 20.10 251 VAL A CA 1
ATOM 888 C C . VAL A 1 130 ? 34.608 -7.408 -7.795 1.00 19.47 251 VAL A C 1
ATOM 889 O O . VAL A 1 130 ? 34.539 -8.003 -6.686 1.00 21.46 251 VAL A O 1
ATOM 893 N N . ASP A 1 131 ? 35.666 -6.718 -8.201 1.00 19.20 252 ASP A N 1
ATOM 894 C CA . ASP A 1 131 ? 36.908 -6.537 -7.430 1.00 19.66 252 ASP A CA 1
ATOM 895 C C . ASP A 1 131 ? 36.769 -5.359 -6.459 1.00 19.29 252 ASP A C 1
ATOM 896 O O . ASP A 1 131 ? 37.384 -5.361 -5.386 1.00 18.55 252 ASP A O 1
ATOM 901 N N A ILE A 1 132 ? 36.013 -4.329 -6.827 0.50 18.33 253 ILE A N 1
ATOM 902 N N B ILE A 1 132 ? 36.031 -4.324 -6.891 0.50 18.93 253 ILE A N 1
ATOM 903 C CA A ILE A 1 132 ? 35.973 -3.113 -5.973 0.50 17.12 253 ILE A CA 1
ATOM 904 C CA B ILE A 1 132 ? 35.932 -3.032 -6.154 0.50 18.25 253 ILE A CA 1
ATOM 905 C C A ILE A 1 132 ? 34.633 -2.416 -6.190 0.50 15.87 253 ILE A C 1
ATOM 906 C C B ILE A 1 132 ? 34.493 -2.514 -6.207 0.50 16.28 253 ILE A C 1
ATOM 907 O O A ILE A 1 132 ? 34.178 -2.362 -7.343 0.50 15.44 253 ILE A O 1
ATOM 908 O O B ILE A 1 132 ? 33.838 -2.589 -7.282 0.50 15.59 253 ILE A O 1
ATOM 917 N N . ILE A 1 133 ? 34.023 -1.968 -5.091 1.00 16.08 254 ILE A N 1
ATOM 918 C CA . ILE A 1 133 ? 32.764 -1.178 -5.090 1.00 16.12 254 ILE A CA 1
ATOM 919 C C . ILE A 1 133 ? 33.164 0.268 -4.844 1.00 15.49 254 ILE A C 1
ATOM 920 O O . ILE A 1 133 ? 33.954 0.531 -3.937 1.00 16.07 254 ILE A O 1
ATOM 925 N N . ILE A 1 134 ? 32.656 1.163 -5.683 1.00 14.71 255 ILE A N 1
ATOM 926 C CA . ILE A 1 134 ? 32.830 2.631 -5.468 1.00 15.03 255 ILE A CA 1
ATOM 927 C C . ILE A 1 134 ? 31.439 3.235 -5.319 1.00 13.83 255 ILE A C 1
ATOM 928 O O . ILE A 1 134 ? 30.479 2.758 -5.928 1.00 14.59 255 ILE A O 1
ATOM 933 N N . SER A 1 135 ? 31.345 4.313 -4.547 1.00 13.98 256 SER A N 1
ATOM 934 C CA . SER A 1 135 ? 30.056 5.004 -4.328 1.00 13.65 256 SER A CA 1
ATOM 935 C C . SER A 1 135 ? 30.290 6.347 -3.649 1.00 13.96 256 SER A C 1
ATOM 936 O O . SER A 1 135 ? 31.310 6.512 -2.969 1.00 13.74 256 SER A O 1
ATOM 939 N N . GLU A 1 136 ? 29.288 7.220 -3.748 1.00 15.23 257 GLU A N 1
ATOM 940 C CA . GLU A 1 136 ? 29.142 8.381 -2.847 1.00 15.08 257 GLU A CA 1
ATOM 941 C C . GLU A 1 136 ? 27.808 8.233 -2.135 1.00 15.98 257 GLU A C 1
ATOM 942 O O . GLU A 1 136 ? 26.782 8.705 -2.612 1.00 15.12 257 GLU A O 1
ATOM 948 N N . PRO A 1 137 ? 27.803 7.488 -1.001 1.00 14.88 258 PRO A N 1
ATOM 949 C CA . PRO A 1 137 ? 26.587 7.236 -0.233 1.00 15.35 258 PRO A CA 1
ATOM 950 C C . PRO A 1 137 ? 26.404 8.083 1.035 1.00 16.37 258 PRO A C 1
ATOM 951 O O . PRO A 1 137 ? 25.555 7.762 1.886 1.00 17.36 258 PRO A O 1
ATOM 955 N N . MET A 1 138 ? 27.208 9.125 1.191 1.00 14.51 259 MET A N 1
ATOM 956 C CA . MET A 1 138 ? 27.273 9.900 2.446 1.00 15.46 259 MET A CA 1
ATOM 957 C C . MET A 1 138 ? 26.240 11.027 2.440 1.00 15.99 259 MET A C 1
ATOM 958 O O . MET A 1 138 ? 26.135 11.784 1.461 1.00 15.94 259 MET A O 1
ATOM 963 N N . GLY A 1 139 ? 25.521 11.172 3.533 1.00 15.54 260 GLY A N 1
ATOM 964 C CA . GLY A 1 139 ? 24.631 12.316 3.767 1.00 15.33 260 GLY A CA 1
ATOM 965 C C . GLY A 1 139 ? 25.141 13.185 4.894 1.00 15.40 260 GLY A C 1
ATOM 966 O O . GLY A 1 139 ? 26.247 12.951 5.407 1.00 14.96 260 GLY A O 1
ATOM 967 N N . TYR A 1 140 ? 24.361 14.182 5.283 1.00 16.57 261 TYR A N 1
ATOM 968 C CA . TYR A 1 140 ? 24.668 14.980 6.488 1.00 17.55 261 TYR A CA 1
ATOM 969 C C . TYR A 1 140 ? 24.937 14.039 7.656 1.00 17.66 261 TYR A C 1
ATOM 970 O O . TYR A 1 140 ? 24.256 13.003 7.787 1.00 17.24 261 TYR A O 1
ATOM 979 N N . MET A 1 141 ? 25.911 14.384 8.494 1.00 19.02 262 MET A N 1
ATOM 980 C CA . MET A 1 141 ? 26.258 13.571 9.692 1.00 20.05 262 MET A CA 1
ATOM 981 C C . MET A 1 141 ? 26.587 12.128 9.245 1.00 19.63 262 MET A C 1
ATOM 982 O O . MET A 1 141 ? 26.358 11.210 10.025 1.00 18.71 262 MET A O 1
ATOM 987 N N . LEU A 1 142 ? 27.138 11.957 8.030 1.00 17.05 263 LEU A N 1
ATOM 988 C CA . LEU A 1 142 ? 27.498 10.699 7.350 1.00 16.92 263 LEU A CA 1
ATOM 989 C C . LEU A 1 142 ? 26.258 9.883 6.965 1.00 17.29 263 LEU A C 1
ATOM 990 O O . LEU A 1 142 ? 26.154 9.478 5.822 1.00 16.84 263 LEU A O 1
ATOM 995 N N . PHE A 1 143 ? 25.354 9.600 7.901 1.00 16.88 264 PHE A N 1
ATOM 996 C CA . PHE A 1 143 ? 24.320 8.550 7.727 1.00 17.23 264 PHE A CA 1
ATOM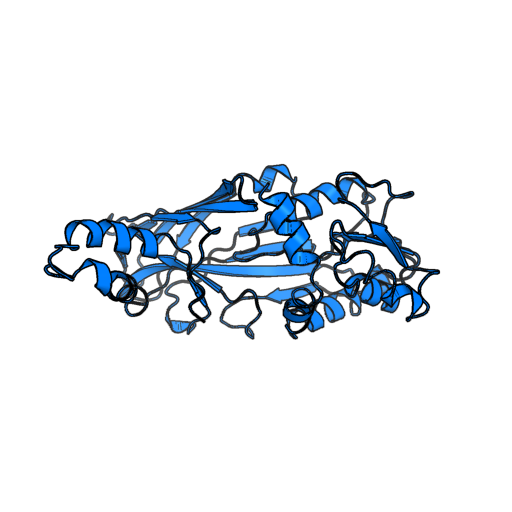 997 C C . PHE A 1 143 ? 23.029 9.069 7.089 1.00 17.04 264 PHE A C 1
ATOM 998 O O . PHE A 1 143 ? 22.219 8.242 6.667 1.00 18.12 264 PHE A O 1
ATOM 1006 N N . ASN A 1 144 ? 22.793 10.374 7.040 1.00 17.08 265 ASN A N 1
ATOM 1007 C CA . ASN A 1 144 ? 21.486 10.882 6.548 1.00 16.75 265 ASN A CA 1
ATOM 1008 C C . ASN A 1 144 ? 21.213 10.355 5.130 1.00 17.71 265 ASN A C 1
ATOM 1009 O O . ASN A 1 144 ? 22.173 10.212 4.363 1.00 17.84 265 ASN A O 1
ATOM 1014 N N . GLU A 1 145 ? 19.943 10.023 4.864 1.00 17.93 266 GLU A N 1
ATOM 1015 C CA . GLU A 1 145 ? 19.377 9.493 3.588 1.00 18.89 266 GLU A CA 1
ATOM 1016 C C . GLU A 1 145 ? 19.525 7.962 3.525 1.00 18.89 266 GLU A C 1
ATOM 1017 O O . GLU A 1 145 ? 18.919 7.366 2.655 1.00 18.86 266 GLU A O 1
ATOM 1023 N N . ARG A 1 146 ? 20.301 7.346 4.433 1.00 18.30 267 ARG A N 1
ATOM 1024 C CA . ARG A 1 146 ? 20.372 5.882 4.664 1.00 18.58 267 ARG A CA 1
ATOM 1025 C C . ARG A 1 146 ? 20.975 5.149 3.462 1.00 17.93 267 ARG A C 1
ATOM 1026 O O . ARG A 1 146 ? 20.892 3.890 3.391 1.00 19.02 267 ARG A O 1
ATOM 1034 N N . MET A 1 147 ? 21.681 5.842 2.569 1.00 17.79 268 MET A N 1
ATOM 1035 C CA . MET A 1 147 ? 22.240 5.160 1.385 1.00 18.02 268 MET A CA 1
ATOM 1036 C C . MET A 1 147 ? 23.393 4.229 1.770 1.00 16.12 268 MET A C 1
ATOM 1037 O O . MET A 1 147 ? 23.701 3.287 0.994 1.00 17.21 268 MET A O 1
ATOM 1042 N N . LEU A 1 148 ? 24.031 4.428 2.917 1.00 17.08 269 LEU A N 1
ATOM 1043 C CA . LEU A 1 148 ? 25.118 3.511 3.319 1.00 18.22 269 LEU A CA 1
ATOM 1044 C C . LEU A 1 148 ? 24.559 2.088 3.444 1.00 17.25 269 LEU A C 1
ATOM 1045 O O . LEU A 1 148 ? 25.346 1.144 3.247 1.00 18.13 269 LEU A O 1
ATOM 1050 N N . GLU A 1 149 ? 23.271 1.932 3.743 1.00 17.81 270 GLU A N 1
ATOM 1051 C CA . GLU A 1 149 ? 22.652 0.574 3.827 1.00 18.55 270 GLU A CA 1
ATOM 1052 C C . GLU A 1 149 ? 22.681 -0.091 2.447 1.00 17.94 270 GLU A C 1
ATOM 1053 O O . GLU A 1 149 ? 23.010 -1.278 2.367 1.00 18.79 270 GLU A O 1
ATOM 1059 N N . SER A 1 150 ? 22.435 0.655 1.362 1.00 17.93 271 SER A N 1
ATOM 1060 C CA . SER A 1 150 ? 22.497 0.111 -0.022 1.00 17.84 271 SER A CA 1
ATOM 1061 C C . SER A 1 150 ? 23.951 -0.189 -0.412 1.00 16.68 271 SER A C 1
ATOM 1062 O O . SER A 1 150 ? 24.207 -1.191 -1.110 1.00 18.34 271 SER A O 1
ATOM 1065 N N . TYR A 1 151 ? 24.891 0.662 -0.003 1.00 16.57 272 TYR A N 1
ATOM 1066 C CA . TYR A 1 151 ? 26.335 0.467 -0.226 1.00 16.03 272 TYR A CA 1
ATOM 1067 C C . TYR A 1 151 ? 26.767 -0.866 0.412 1.00 16.72 272 TYR A C 1
ATOM 1068 O O . TYR A 1 151 ? 27.466 -1.623 -0.218 1.00 18.26 272 TYR A O 1
ATOM 1077 N N . LEU A 1 152 ? 26.389 -1.086 1.666 1.00 18.21 273 LEU A N 1
ATOM 1078 C CA . LEU A 1 152 ? 26.779 -2.326 2.386 1.00 17.38 273 LEU A CA 1
ATOM 1079 C C . LEU A 1 152 ? 26.060 -3.523 1.763 1.00 17.42 273 LEU A C 1
ATOM 1080 O O . LEU A 1 152 ? 26.724 -4.585 1.603 1.00 19.86 273 LEU A O 1
ATOM 1085 N N . HIS A 1 153 ? 24.805 -3.362 1.373 1.00 17.55 274 HIS A N 1
ATOM 1086 C CA . HIS A 1 153 ? 24.023 -4.432 0.713 1.00 18.72 274 HIS A CA 1
ATOM 1087 C C . HIS A 1 153 ? 24.795 -4.920 -0.512 1.00 20.44 274 HIS A C 1
ATOM 1088 O O . HIS A 1 153 ? 24.805 -6.127 -0.808 1.00 20.83 274 HIS A O 1
ATOM 1095 N N . ALA A 1 154 ? 25.401 -3.996 -1.260 1.00 19.20 275 ALA A N 1
ATOM 1096 C CA . ALA A 1 154 ? 26.047 -4.296 -2.547 1.00 18.43 275 ALA A CA 1
ATOM 1097 C C . ALA A 1 154 ? 27.238 -5.245 -2.372 1.00 18.73 275 ALA A C 1
ATOM 1098 O O . ALA A 1 154 ? 27.688 -5.783 -3.369 1.00 19.30 275 ALA A O 1
ATOM 1100 N N . LYS A 1 155 ? 27.735 -5.462 -1.149 1.00 18.52 276 LYS A N 1
ATOM 1101 C CA . LYS A 1 155 ? 28.862 -6.385 -0.895 1.00 19.60 276 LYS A CA 1
ATOM 1102 C C . LYS A 1 155 ? 28.481 -7.823 -1.256 1.00 19.35 276 LYS A C 1
ATOM 1103 O O . LYS A 1 155 ? 29.433 -8.615 -1.379 1.00 20.38 276 LYS A O 1
ATOM 1109 N N . LYS A 1 156 ? 27.204 -8.122 -1.487 1.00 20.97 277 LYS A N 1
ATOM 1110 C CA . LYS A 1 156 ? 26.816 -9.460 -2.009 1.00 23.48 277 LYS A CA 1
ATOM 1111 C C . LYS A 1 156 ? 27.516 -9.709 -3.350 1.00 24.53 277 LYS A C 1
ATOM 1112 O O . LYS A 1 156 ? 27.712 -10.896 -3.713 1.00 25.63 277 LYS A O 1
ATOM 1118 N N . TYR A 1 157 ? 27.905 -8.647 -4.069 1.00 20.69 278 TYR A N 1
ATOM 1119 C CA . TYR A 1 157 ? 28.601 -8.769 -5.373 1.00 21.44 278 TYR A CA 1
ATOM 1120 C C . TYR A 1 157 ? 30.123 -8.695 -5.251 1.00 20.74 278 TYR A C 1
ATOM 1121 O O . TYR A 1 157 ? 30.804 -8.851 -6.294 1.00 23.31 278 TYR A O 1
ATOM 1130 N N . LEU A 1 158 ? 30.672 -8.466 -4.066 1.00 20.73 279 LEU A N 1
ATOM 1131 C CA . LEU A 1 158 ? 32.112 -8.232 -3.896 1.00 21.05 279 LEU A CA 1
ATOM 1132 C C . LEU A 1 158 ? 32.812 -9.575 -3.685 1.00 24.33 279 LEU A C 1
ATOM 1133 O O . LEU A 1 158 ? 32.381 -10.318 -2.776 1.00 25.02 279 LEU A O 1
ATOM 1138 N N . LYS A 1 159 ? 33.884 -9.826 -4.421 1.00 24.72 280 LYS A N 1
ATOM 1139 C CA . LYS A 1 159 ? 34.780 -10.993 -4.186 1.00 26.61 280 LYS A CA 1
ATOM 1140 C C . LYS A 1 159 ? 35.376 -10.910 -2.785 1.00 29.88 280 LYS A C 1
ATOM 1141 O O . LYS A 1 159 ? 35.604 -9.833 -2.240 1.00 24.69 280 LYS A O 1
ATOM 1147 N N . PRO A 1 160 ? 35.701 -12.054 -2.143 1.00 30.80 281 PRO A N 1
ATOM 1148 C CA . PRO A 1 160 ? 36.284 -12.008 -0.803 1.00 31.78 281 PRO A CA 1
ATOM 1149 C C . PRO A 1 160 ? 37.545 -11.138 -0.711 1.00 28.71 281 PRO A C 1
ATOM 1150 O O . PRO A 1 160 ? 37.767 -10.541 0.311 1.00 34.64 281 PRO A O 1
ATOM 1154 N N . SER A 1 161 ? 38.326 -11.069 -1.782 1.00 31.12 282 SER A N 1
ATOM 1155 C CA . SER A 1 161 ? 39.598 -10.306 -1.869 1.00 30.93 282 SER A CA 1
ATOM 1156 C C . SER A 1 161 ? 39.338 -8.815 -2.179 1.00 29.29 282 SER A C 1
ATOM 1157 O O . SER A 1 161 ? 40.322 -8.079 -2.339 1.00 29.50 282 SER A O 1
ATOM 1160 N N . GLY A 1 162 ? 38.070 -8.420 -2.279 1.00 26.80 283 GLY A N 1
ATOM 1161 C CA . GLY A 1 162 ? 37.662 -7.134 -2.890 1.00 24.19 283 GLY A CA 1
ATOM 1162 C C . GLY A 1 162 ? 37.810 -5.962 -1.935 1.00 22.49 283 GLY A C 1
ATOM 1163 O O . GLY A 1 162 ? 38.056 -6.133 -0.722 1.00 23.09 283 GLY A O 1
ATOM 1164 N N . ASN A 1 163 ? 37.662 -4.755 -2.471 1.00 20.16 284 ASN A N 1
ATOM 1165 C CA . ASN A 1 163 ? 37.831 -3.513 -1.692 1.00 18.54 284 ASN A CA 1
ATOM 1166 C C . ASN A 1 163 ? 36.593 -2.623 -1.887 1.00 17.45 284 ASN A C 1
ATOM 1167 O O . ASN A 1 163 ? 35.793 -2.860 -2.805 1.00 17.64 284 ASN A O 1
ATOM 1172 N N A MET A 1 164 ? 36.474 -1.605 -1.052 0.50 16.73 285 MET A N 1
ATOM 1173 N N B MET A 1 164 ? 36.442 -1.654 -0.970 0.50 17.53 285 MET A N 1
ATOM 1174 C CA A MET A 1 164 ? 35.375 -0.617 -1.177 0.50 16.99 285 MET A CA 1
ATOM 1175 C CA B MET A 1 164 ? 35.362 -0.614 -0.925 0.50 18.00 285 MET A CA 1
ATOM 1176 C C A MET A 1 164 ? 35.957 0.768 -0.989 0.50 15.63 285 MET A C 1
ATOM 1177 C C B MET A 1 164 ? 36.033 0.768 -1.009 0.50 16.10 285 MET A C 1
ATOM 1178 O O A MET A 1 164 ? 36.750 0.964 -0.073 0.50 15.47 285 MET A O 1
ATOM 1179 O O B MET A 1 164 ? 37.045 0.979 -0.326 0.50 15.48 285 MET A O 1
ATOM 1188 N N . PHE A 1 165 ? 35.532 1.675 -1.856 1.00 16.46 286 PHE A N 1
ATOM 1189 C CA . PHE A 1 165 ? 36.032 3.058 -1.963 1.00 16.77 286 PHE A CA 1
ATOM 1190 C C . PHE A 1 165 ? 34.817 3.981 -1.903 1.00 16.84 286 PHE A C 1
ATOM 1191 O O . PHE A 1 165 ? 34.106 4.111 -2.904 1.00 17.02 286 PHE A O 1
ATOM 1199 N N . PRO A 1 166 ? 34.481 4.590 -0.742 1.00 15.98 287 PRO A N 1
ATOM 1200 C CA . PRO A 1 166 ? 35.322 4.614 0.462 1.00 15.28 287 PRO A CA 1
ATOM 1201 C C . PRO A 1 166 ? 35.324 3.316 1.287 1.00 15.80 287 PRO A C 1
ATOM 1202 O O . PRO A 1 166 ? 34.372 2.539 1.269 1.00 15.74 287 PRO A O 1
ATOM 1206 N N . THR A 1 167 ? 36.374 3.188 2.083 1.00 15.68 288 THR A N 1
ATOM 1207 C CA . THR A 1 167 ? 36.649 1.960 2.863 1.00 15.94 288 THR A CA 1
ATOM 1208 C C . THR A 1 167 ? 36.123 2.097 4.289 1.00 16.88 288 THR A C 1
ATOM 1209 O O . THR A 1 167 ? 35.582 1.109 4.812 1.00 16.84 288 THR A O 1
ATOM 1213 N N . ILE A 1 168 ? 36.322 3.246 4.914 1.00 16.15 289 ILE A N 1
ATOM 1214 C CA . ILE A 1 168 ? 35.872 3.485 6.310 1.00 17.38 289 ILE A CA 1
ATOM 1215 C C . ILE A 1 168 ? 35.266 4.881 6.392 1.00 17.13 289 ILE A C 1
ATOM 1216 O O . ILE A 1 168 ? 35.581 5.745 5.533 1.00 16.62 289 ILE A O 1
ATOM 1221 N N . GLY A 1 169 ? 34.433 5.078 7.398 1.00 16.74 290 GLY A N 1
ATOM 1222 C CA . GLY A 1 169 ? 33.841 6.380 7.749 1.00 17.07 290 GLY A CA 1
ATOM 1223 C C . GLY A 1 169 ? 34.066 6.689 9.212 1.00 18.29 290 GLY A C 1
ATOM 1224 O O . GLY A 1 169 ? 33.850 5.788 10.022 1.00 19.89 290 GLY A O 1
ATOM 1225 N N . ASP A 1 170 ? 34.506 7.899 9.537 1.00 17.14 291 ASP A N 1
ATOM 1226 C CA . ASP A 1 170 ? 34.717 8.379 10.927 1.00 17.23 291 ASP A CA 1
ATOM 1227 C C . ASP A 1 170 ? 33.713 9.498 11.199 1.00 18.52 291 ASP A C 1
ATOM 1228 O O . ASP A 1 170 ? 33.795 10.549 10.533 1.00 17.93 291 ASP A O 1
ATOM 1233 N N . VAL A 1 171 ? 32.819 9.320 12.163 1.00 17.76 292 VAL A N 1
ATOM 1234 C CA . VAL A 1 171 ? 31.954 10.423 12.648 1.00 17.48 292 VAL A CA 1
ATOM 1235 C C . VAL A 1 171 ? 32.661 11.072 13.823 1.00 18.19 292 VAL A C 1
ATOM 1236 O O . VAL A 1 171 ? 33.158 10.345 14.698 1.00 18.01 292 VAL A O 1
ATOM 1240 N N . HIS A 1 172 ? 32.764 12.392 13.800 1.00 15.04 293 HIS A N 1
ATOM 1241 C CA . HIS A 1 172 ? 33.389 13.191 14.870 1.00 15.36 293 HIS A CA 1
ATOM 1242 C C . HIS A 1 172 ? 32.308 13.982 15.579 1.00 15.51 293 HIS A C 1
ATOM 1243 O O . HIS A 1 172 ? 31.452 14.546 14.920 1.00 15.33 293 HIS A O 1
ATOM 1250 N N A LEU A 1 173 ? 32.359 14.049 16.891 0.50 14.84 294 LEU A N 1
ATOM 1251 N N B LEU A 1 173 ? 32.347 13.953 16.917 0.50 15.41 294 LEU A N 1
ATOM 1252 C CA A LEU A 1 173 ? 31.474 14.981 17.615 0.50 14.47 294 LEU A CA 1
ATOM 1253 C CA B LEU A 1 173 ? 31.488 14.742 17.850 0.50 15.39 294 LEU A CA 1
ATOM 1254 C C A LEU A 1 173 ? 32.278 15.644 18.715 0.50 13.84 294 LEU A C 1
ATOM 1255 C C B LEU A 1 173 ? 32.385 15.683 18.670 0.50 14.31 294 LEU A C 1
ATOM 1256 O O A LEU A 1 173 ? 33.170 14.976 19.297 0.50 13.67 294 LEU A O 1
ATOM 1257 O O B LEU A 1 173 ? 33.465 15.255 19.084 0.50 14.10 294 LEU A O 1
ATOM 1266 N N . ALA A 1 174 ? 31.950 16.904 18.960 1.00 13.43 295 ALA A N 1
ATOM 1267 C CA . ALA A 1 174 ? 32.657 17.781 19.911 1.00 13.55 295 ALA A CA 1
ATOM 1268 C C . ALA A 1 174 ? 31.677 18.740 20.541 1.00 13.86 295 ALA A C 1
ATOM 1269 O O . ALA A 1 174 ? 30.761 19.229 19.873 1.00 14.34 295 ALA A O 1
ATOM 1271 N N . PRO A 1 175 ? 31.841 19.077 21.826 1.00 12.79 296 PRO A N 1
ATOM 1272 C CA . PRO A 1 175 ? 30.990 20.071 22.461 1.00 12.93 296 PRO A CA 1
ATOM 1273 C C . PRO A 1 175 ? 31.293 21.468 21.910 1.00 13.51 296 PRO A C 1
ATOM 1274 O O . PRO A 1 175 ? 32.457 21.828 21.640 1.00 14.43 296 PRO A O 1
ATOM 1278 N N . PHE A 1 176 ? 30.251 22.289 21.742 1.00 12.24 297 PHE A N 1
ATOM 1279 C CA . PHE A 1 176 ? 30.413 23.670 21.285 1.00 12.44 297 PHE A CA 1
ATOM 1280 C C . PHE A 1 176 ? 29.721 24.660 22.205 1.00 12.52 297 PHE A C 1
ATOM 1281 O O . PHE A 1 176 ? 28.739 24.335 22.913 1.00 12.12 297 PHE A O 1
ATOM 1289 N N . THR A 1 177 ? 30.242 25.876 22.141 1.00 12.31 298 THR A N 1
ATOM 1290 C CA . THR A 1 177 ? 29.711 27.057 22.841 1.00 12.66 298 THR A CA 1
ATOM 1291 C C . THR A 1 177 ? 29.312 28.083 21.787 1.00 13.24 298 THR A C 1
ATOM 1292 O O . THR A 1 177 ? 30.155 28.533 21.007 1.00 13.83 298 THR A O 1
ATOM 1296 N N . ASP A 1 178 ? 28.053 28.512 21.761 1.00 13.70 299 ASP A N 1
ATOM 1297 C CA . ASP A 1 178 ? 27.626 29.525 20.771 1.00 13.73 299 ASP A CA 1
ATOM 1298 C C . ASP A 1 178 ? 26.302 30.145 21.238 1.00 14.65 299 ASP A C 1
ATOM 1299 O O . ASP A 1 178 ? 25.218 29.649 20.831 1.00 13.74 299 ASP A O 1
ATOM 1304 N N . GLU A 1 179 ? 26.358 31.181 22.062 1.00 13.79 300 GLU A N 1
ATOM 1305 C CA . GLU A 1 179 ? 25.089 31.747 22.589 1.00 14.44 300 GLU A CA 1
ATOM 1306 C C . GLU A 1 179 ? 24.329 32.430 21.452 1.00 14.51 300 GLU A C 1
ATOM 1307 O O . GLU A 1 179 ? 23.084 32.557 21.578 1.00 15.78 300 GLU A O 1
ATOM 1313 N N . GLN A 1 180 ? 24.971 32.888 20.385 1.00 14.51 301 GLN A N 1
ATOM 1314 C CA . GLN A 1 180 ? 24.250 33.512 19.245 1.00 16.81 301 GLN A CA 1
ATOM 1315 C C . GLN A 1 180 ? 23.299 32.464 18.634 1.00 16.43 301 GLN A C 1
ATOM 1316 O O . GLN A 1 180 ? 22.096 32.780 18.400 1.00 16.58 301 GLN A O 1
ATOM 1322 N N . LEU A 1 181 ? 23.756 31.242 18.419 1.00 14.46 302 LEU A N 1
ATOM 1323 C CA . LEU A 1 181 ? 22.887 30.186 17.846 1.00 13.96 302 LEU A CA 1
ATOM 1324 C C . LEU A 1 181 ? 21.771 29.858 18.831 1.00 14.72 302 LEU A C 1
ATOM 1325 O O . LEU A 1 181 ? 20.592 29.713 18.421 1.00 14.17 302 LEU A O 1
ATOM 1330 N N . TYR A 1 182 ? 22.070 29.725 20.107 1.00 12.73 303 TYR A N 1
ATOM 1331 C CA . TYR A 1 182 ? 21.068 29.428 21.153 1.00 13.65 303 TYR A CA 1
ATOM 1332 C C . TYR A 1 182 ? 20.004 30.535 21.160 1.00 14.02 303 TYR A C 1
ATOM 1333 O O . TYR A 1 182 ? 18.792 30.232 21.122 1.00 14.42 303 TYR A O 1
ATOM 1342 N N A MET A 1 183 ? 20.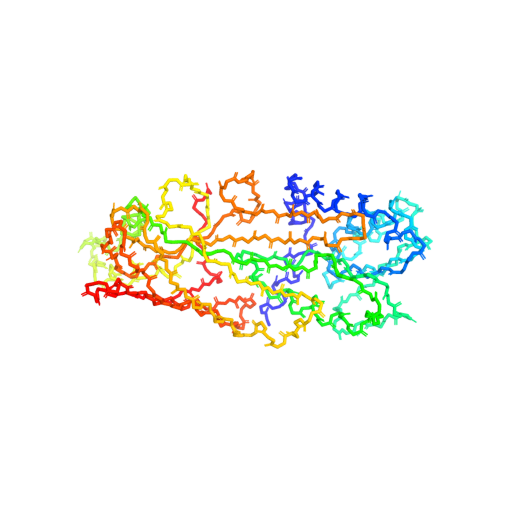432 31.789 21.201 0.50 13.76 304 MET A N 1
ATOM 1343 N N B MET A 1 183 ? 20.422 31.801 21.170 0.50 15.85 304 MET A N 1
ATOM 1344 C CA A MET A 1 183 ? 19.487 32.933 21.296 0.50 13.42 304 MET A CA 1
ATOM 1345 C CA B MET A 1 183 ? 19.478 32.955 21.272 0.50 16.99 304 MET A CA 1
ATOM 1346 C C A MET A 1 183 ? 18.596 32.975 20.050 0.50 14.07 304 MET A C 1
ATOM 1347 C C B MET A 1 183 ? 18.650 33.086 19.980 0.50 17.32 304 MET A C 1
ATOM 1348 O O A MET A 1 183 ? 17.378 33.268 20.196 0.50 13.39 304 MET A O 1
ATOM 1349 O O B MET A 1 183 ? 17.525 33.653 20.036 0.50 16.73 304 MET A O 1
ATOM 1357 N N A GLU A 1 184 ? 19.140 32.654 18.886 0.50 13.69 305 GLU A N 1
ATOM 1358 N N B GLU A 1 184 ? 19.138 32.549 18.870 0.50 16.53 305 GLU A N 1
ATOM 1359 C CA A GLU A 1 184 ? 18.379 32.714 17.610 0.50 14.91 305 GLU A CA 1
ATOM 1360 C CA B GLU A 1 184 ? 18.457 32.631 17.549 0.50 17.49 305 GLU A CA 1
ATOM 1361 C C A GLU A 1 184 ? 17.125 31.854 17.723 0.50 15.27 305 GLU A C 1
ATOM 1362 C C B GLU A 1 184 ? 17.210 31.744 17.560 0.50 16.83 305 GLU A C 1
ATOM 1363 O O A GLU A 1 184 ? 16.071 32.281 17.190 0.50 16.91 305 GLU A O 1
ATOM 1364 O O B GLU A 1 184 ? 16.262 32.021 16.771 0.50 18.34 305 GLU A O 1
ATOM 1375 N N . GLN A 1 185 ? 17.193 30.702 18.386 1.00 15.24 306 GLN A N 1
ATOM 1376 C CA . GLN A 1 185 ? 16.033 29.781 18.476 1.00 16.95 306 GLN A CA 1
ATOM 1377 C C . GLN A 1 185 ? 14.852 30.528 19.082 1.00 18.95 306 GLN A C 1
ATOM 1378 O O . GLN A 1 185 ? 13.700 30.260 18.653 1.00 21.61 306 GLN A O 1
ATOM 1384 N N . PHE A 1 186 ? 15.100 31.410 20.031 1.00 16.21 307 PHE A N 1
ATOM 1385 C CA . PHE A 1 186 ? 14.040 32.221 20.671 1.00 18.38 307 PHE A CA 1
ATOM 1386 C C . PHE A 1 186 ? 13.599 33.308 19.686 1.00 21.04 307 PHE A C 1
ATOM 1387 O O . PHE A 1 186 ? 12.364 33.504 19.475 1.00 20.29 307 PHE A O 1
ATOM 1395 N N . THR A 1 187 ? 14.542 34.013 19.067 1.00 19.24 308 THR A N 1
ATOM 1396 C CA . THR A 1 187 ? 14.242 35.114 18.110 1.00 20.78 308 THR A CA 1
ATOM 1397 C C . THR A 1 187 ? 13.400 34.590 16.943 1.00 20.54 308 THR A C 1
ATOM 1398 O O . THR A 1 187 ? 12.462 35.319 16.459 1.00 23.22 308 THR A O 1
ATOM 1402 N N . LYS A 1 188 ? 13.688 33.403 16.440 1.00 19.79 309 LYS A N 1
ATOM 1403 C CA . LYS A 1 188 ? 12.966 32.853 15.261 1.00 20.35 309 LYS A CA 1
ATOM 1404 C C . LYS A 1 188 ? 11.487 32.670 15.603 1.00 21.81 309 LYS A C 1
ATOM 1405 O O . LYS A 1 188 ? 10.678 32.627 14.638 1.00 23.17 309 LYS A O 1
ATOM 1411 N N . ALA A 1 189 ? 11.147 32.541 16.880 1.00 19.93 310 ALA A N 1
ATOM 1412 C CA . ALA A 1 189 ? 9.756 32.251 17.325 1.00 21.18 310 ALA A CA 1
ATOM 1413 C C . ALA A 1 189 ? 9.051 33.544 17.733 1.00 23.42 310 ALA A C 1
ATOM 1414 O O . ALA A 1 189 ? 7.983 33.451 18.406 1.00 23.60 310 ALA A O 1
ATOM 1416 N N . ASN A 1 190 ? 9.635 34.700 17.413 1.00 24.83 311 ASN A N 1
ATOM 1417 C CA . ASN A 1 190 ? 9.165 36.008 17.945 1.00 27.00 311 ASN A CA 1
ATOM 1418 C C . ASN A 1 190 ? 7.707 36.228 17.529 1.00 23.72 311 ASN A C 1
ATOM 1419 O O . ASN A 1 190 ? 6.981 36.821 18.342 1.00 27.09 311 ASN A O 1
ATOM 1424 N N . PHE A 1 191 ? 7.310 35.706 16.374 1.00 23.98 312 PHE A N 1
ATOM 1425 C CA . PHE A 1 191 ? 5.921 35.788 15.863 1.00 23.92 312 PHE A CA 1
ATOM 1426 C C . PHE A 1 191 ? 4.941 35.296 16.943 1.00 25.04 312 PHE A C 1
ATOM 1427 O O . PHE A 1 191 ? 3.863 35.925 17.145 1.00 23.95 312 PHE A O 1
ATOM 1435 N N . TRP A 1 192 ? 5.267 34.201 17.621 1.00 22.49 313 TRP A N 1
ATOM 1436 C CA . TRP A 1 192 ? 4.355 33.512 18.579 1.00 22.84 313 TRP A CA 1
ATOM 1437 C C . TRP A 1 192 ? 4.363 34.224 19.921 1.00 28.36 313 TRP A C 1
ATOM 1438 O O . TRP A 1 192 ? 3.511 33.891 20.768 1.00 33.56 313 TRP A O 1
ATOM 1449 N N . TYR A 1 193 ? 5.246 35.196 20.112 1.00 27.93 314 TYR A N 1
AT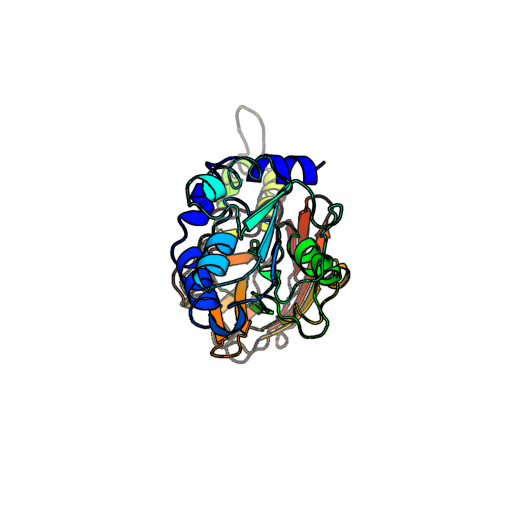OM 1450 C CA . TYR A 1 193 ? 5.332 35.907 21.400 1.00 30.85 314 TYR A CA 1
ATOM 1451 C C . TYR A 1 193 ? 4.232 36.964 21.480 1.00 29.44 314 TYR A C 1
ATOM 1452 O O . TYR A 1 193 ? 3.985 37.428 22.581 1.00 32.93 314 TYR A O 1
ATOM 1461 N N . GLN A 1 194 ? 3.538 37.269 20.369 1.00 25.83 315 GLN A N 1
ATOM 1462 C CA . GLN A 1 194 ? 2.629 38.436 20.255 1.00 22.70 315 GLN A CA 1
ATOM 1463 C C . GLN A 1 194 ? 1.361 38.216 21.073 1.00 25.16 315 GLN A C 1
ATOM 1464 O O . GLN A 1 194 ? 0.566 37.314 20.808 1.00 23.19 315 GLN A O 1
ATOM 1470 N N . PRO A 1 195 ? 1.137 39.021 22.126 1.00 25.66 316 PRO A N 1
ATOM 1471 C CA . PRO A 1 195 ? -0.078 38.899 22.924 1.00 25.99 316 PRO A CA 1
ATOM 1472 C C . PRO A 1 195 ? -1.302 39.548 22.260 1.00 22.75 316 PRO A C 1
ATOM 1473 O O . PRO A 1 195 ? -2.404 39.338 22.776 1.00 24.87 316 PRO A O 1
ATOM 1477 N N . SER A 1 196 ? -1.147 40.226 21.108 1.00 24.27 317 SER A N 1
ATOM 1478 C CA . SER A 1 196 ? -2.247 40.944 20.427 1.00 23.22 317 SER A CA 1
ATOM 1479 C C . SER A 1 196 ? -2.084 41.047 18.899 1.00 25.53 317 SER A C 1
ATOM 1480 O O . SER A 1 196 ? -1.967 42.161 18.376 1.00 31.71 317 SER A O 1
ATOM 1483 N N . PHE A 1 197 ? -2.199 39.930 18.193 1.00 16.93 318 PHE A N 1
ATOM 1484 C CA . PHE A 1 197 ? -2.036 39.855 16.729 1.00 16.75 318 PHE A CA 1
ATOM 1485 C C . PHE A 1 197 ? -3.413 39.789 16.073 1.00 15.28 318 PHE A C 1
ATOM 1486 O O . PHE A 1 197 ? -4.060 38.742 16.197 1.00 15.73 318 PHE A O 1
ATOM 1494 N N . HIS A 1 198 ? -3.835 40.872 15.432 1.00 15.53 319 HIS A N 1
ATOM 1495 C CA . HIS A 1 198 ? -5.188 40.944 14.799 1.00 15.07 319 HIS A CA 1
ATOM 1496 C C . HIS A 1 198 ? -6.218 40.408 15.791 1.00 15.03 319 HIS A C 1
ATOM 1497 O O . HIS A 1 198 ? -7.107 39.620 15.346 1.00 15.46 319 HIS A O 1
ATOM 1504 N N . GLY A 1 199 ? -6.115 40.807 17.051 1.00 15.42 320 GLY A N 1
ATOM 1505 C CA . GLY A 1 199 ? -7.143 40.488 18.063 1.00 15.19 320 GLY A CA 1
ATOM 1506 C C . GLY A 1 199 ? -6.960 39.131 18.701 1.00 14.61 320 GLY A C 1
ATOM 1507 O O . GLY A 1 199 ? -7.852 38.708 19.465 1.00 15.83 320 GLY A O 1
ATOM 1508 N N . VAL A 1 200 ? -5.840 38.429 18.428 1.00 14.11 321 VAL A N 1
ATOM 1509 C CA . VAL A 1 200 ? -5.571 37.072 18.962 1.00 13.99 321 VAL A CA 1
ATOM 1510 C C . VAL A 1 200 ? -4.304 37.100 19.817 1.00 14.15 321 VAL A C 1
ATOM 1511 O O . VAL A 1 200 ? -3.296 37.660 19.341 1.00 15.44 321 VAL A O 1
ATOM 1515 N N . ASP A 1 201 ? -4.351 36.488 20.988 1.00 14.43 322 ASP A N 1
ATOM 1516 C CA . ASP A 1 201 ? -3.128 36.281 21.806 1.00 15.55 322 ASP A CA 1
ATOM 1517 C C . ASP A 1 201 ? -2.468 34.993 21.315 1.00 14.83 322 ASP A C 1
ATOM 1518 O O . ASP A 1 201 ? -3.024 33.918 21.505 1.00 15.52 322 ASP A O 1
ATOM 1523 N N . LEU A 1 202 ? -1.274 35.101 20.736 1.00 14.98 323 LEU A N 1
ATOM 1524 C CA . LEU A 1 202 ? -0.538 33.926 20.205 1.00 15.13 323 LEU A CA 1
ATOM 1525 C C . LEU A 1 202 ? 0.424 33.332 21.237 1.00 15.41 323 LEU A C 1
ATOM 1526 O O . LEU A 1 202 ? 0.938 32.237 20.984 1.00 15.91 323 LEU A O 1
ATOM 1531 N N . SER A 1 203 ? 0.599 33.992 22.371 1.00 16.37 324 SER A N 1
ATOM 1532 C CA . SER A 1 203 ? 1.759 33.739 23.262 1.00 16.41 324 SER A CA 1
ATOM 1533 C C . SER A 1 203 ? 1.746 32.349 23.893 1.00 16.71 324 SER A C 1
ATOM 1534 O O . SER A 1 203 ? 2.852 31.840 24.273 1.00 17.91 324 SER A O 1
ATOM 1537 N N . ALA A 1 204 ? 0.613 31.669 24.014 1.00 16.35 325 ALA A N 1
ATOM 1538 C CA . ALA A 1 204 ? 0.573 30.312 24.588 1.00 16.89 325 ALA A CA 1
ATOM 1539 C C . ALA A 1 204 ? 1.330 29.309 23.707 1.00 17.38 325 ALA A C 1
ATOM 1540 O O . ALA A 1 204 ? 1.637 28.200 24.221 1.00 18.94 325 ALA A O 1
ATOM 1542 N N . LEU A 1 205 ? 1.641 29.649 22.454 1.00 16.00 326 LEU A N 1
ATOM 1543 C CA . LEU A 1 205 ? 2.380 28.722 21.563 1.00 16.83 326 LEU A CA 1
ATOM 1544 C C . LEU A 1 205 ? 3.873 29.080 21.523 1.00 17.09 326 LEU A C 1
ATOM 1545 O O . LEU A 1 205 ? 4.586 28.355 20.818 1.00 17.25 326 LEU A O 1
ATOM 1550 N N . ARG A 1 206 ? 4.341 30.120 22.216 1.00 16.81 327 ARG A N 1
ATOM 1551 C CA . ARG A 1 206 ? 5.788 30.495 22.154 1.00 17.30 327 ARG A CA 1
ATOM 1552 C C . ARG A 1 206 ? 6.645 29.299 22.583 1.00 17.44 327 ARG A C 1
ATOM 1553 O O . ARG A 1 206 ? 7.601 28.974 21.848 1.00 17.13 327 ARG A O 1
ATOM 1556 N N . GLY A 1 207 ? 6.306 28.615 23.665 1.00 17.52 328 GLY A N 1
ATOM 1557 C CA . GLY A 1 207 ? 7.070 27.443 24.152 1.00 17.48 328 GLY A CA 1
ATOM 1558 C C . GLY A 1 207 ? 7.168 26.348 23.103 1.00 17.62 328 GLY A C 1
ATOM 1559 O O . GLY A 1 207 ? 8.274 25.806 22.823 1.00 17.75 328 GLY A O 1
ATOM 1560 N N . ALA A 1 208 ? 6.048 25.990 22.494 1.00 15.71 329 ALA A N 1
ATOM 1561 C CA . ALA A 1 208 ? 6.011 24.934 21.469 1.00 15.68 329 ALA A CA 1
ATOM 1562 C C . ALA A 1 208 ? 6.850 25.340 20.255 1.00 15.18 329 ALA A C 1
ATOM 1563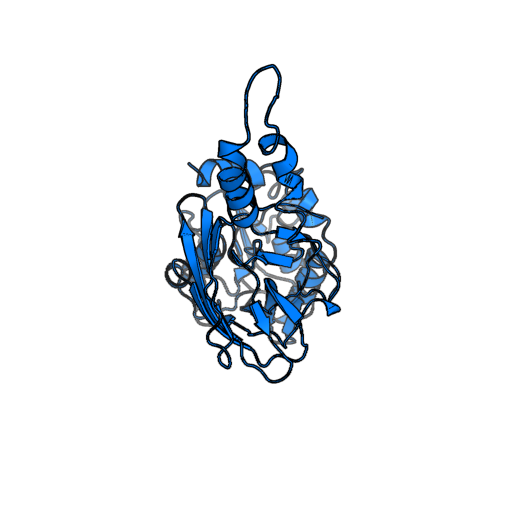 O O . ALA A 1 208 ? 7.514 24.469 19.671 1.00 15.78 329 ALA A O 1
ATOM 1565 N N . ALA A 1 209 ? 6.805 26.602 19.844 1.00 14.92 330 ALA A N 1
ATOM 1566 C CA . ALA A 1 209 ? 7.529 27.076 18.650 1.00 14.09 330 ALA A CA 1
ATOM 1567 C C . ALA A 1 209 ? 9.041 27.027 18.929 1.00 14.51 330 ALA A C 1
ATOM 1568 O O . ALA A 1 209 ? 9.775 26.557 18.080 1.00 15.43 330 ALA A O 1
ATOM 1570 N N . VAL A 1 210 ? 9.446 27.491 20.088 1.00 15.32 331 VAL A N 1
ATOM 1571 C CA . VAL A 1 210 ? 10.894 27.465 20.457 1.00 15.62 331 VAL A CA 1
ATOM 1572 C C . VAL A 1 210 ? 11.353 26.007 20.523 1.00 15.62 331 VAL A C 1
ATOM 1573 O O . VAL A 1 210 ? 12.426 25.677 19.965 1.00 15.31 331 VAL A O 1
ATOM 1577 N N . ASP A 1 211 ? 10.572 25.128 21.129 1.00 14.99 332 ASP A N 1
ATOM 1578 C CA . ASP A 1 211 ? 10.912 23.695 21.257 1.00 16.34 332 ASP A CA 1
ATOM 1579 C C . ASP A 1 211 ? 11.094 23.110 19.864 1.00 15.57 332 ASP A C 1
ATOM 1580 O O . ASP A 1 211 ? 12.048 22.365 19.626 1.00 16.89 332 ASP A O 1
ATOM 1585 N N . GLU A 1 212 ? 10.234 23.450 18.900 1.00 14.55 333 GLU A N 1
ATOM 1586 C CA . GLU A 1 212 ? 10.347 22.902 17.538 1.00 15.67 333 GLU A CA 1
ATOM 1587 C C . GLU A 1 212 ? 11.691 23.316 16.909 1.00 14.33 333 GLU A C 1
ATOM 1588 O O . GLU A 1 212 ? 12.343 22.480 16.257 1.00 15.75 333 GLU A O 1
ATOM 1594 N N . TYR A 1 213 ? 12.082 24.572 17.059 1.00 14.23 334 TYR A N 1
ATOM 1595 C CA . TYR A 1 213 ? 13.351 25.083 16.492 1.00 14.47 334 TYR A CA 1
ATOM 1596 C C . TYR A 1 213 ? 14.540 24.366 17.146 1.00 13.37 334 TYR A C 1
ATOM 1597 O O . TYR A 1 213 ? 15.462 23.945 16.406 1.00 14.62 334 TYR A O 1
ATOM 1606 N N . PHE A 1 214 ? 14.478 24.131 18.449 1.00 13.66 335 PHE A N 1
ATOM 1607 C CA . PHE A 1 214 ? 15.584 23.415 19.147 1.00 13.60 335 PHE A CA 1
ATOM 1608 C C . PHE A 1 214 ? 15.739 22.004 18.605 1.00 15.31 335 PHE A C 1
ATOM 1609 O O . PHE A 1 214 ? 16.850 21.432 18.755 1.00 14.98 335 PHE A O 1
ATOM 1617 N N . ARG A 1 215 ? 14.695 21.381 18.054 1.00 14.55 336 ARG A N 1
ATOM 1618 C CA . ARG A 1 215 ? 14.741 19.979 17.579 1.00 14.94 336 ARG A CA 1
ATOM 1619 C C . ARG A 1 215 ? 15.189 19.883 16.118 1.00 14.36 336 ARG A C 1
ATOM 1620 O O . ARG A 1 215 ? 15.184 18.758 15.594 1.00 16.25 336 ARG A O 1
ATOM 1628 N N . GLN A 1 216 ? 15.583 20.998 15.500 1.00 14.77 337 GLN A N 1
ATOM 1629 C CA . GLN A 1 216 ? 16.136 20.997 14.137 1.00 15.43 337 GLN A CA 1
ATOM 1630 C C . GLN A 1 216 ? 17.663 20.996 14.220 1.00 13.94 337 GLN A C 1
ATOM 1631 O O . GLN A 1 216 ? 18.247 21.967 14.698 1.00 15.62 337 GLN A O 1
ATOM 1637 N N . PRO A 1 217 ? 18.333 19.944 13.720 1.00 14.32 338 PRO A N 1
ATOM 1638 C CA . PRO A 1 217 ? 19.786 20.008 13.565 1.00 14.24 338 PRO A CA 1
ATOM 1639 C C . PRO A 1 217 ? 20.129 21.197 12.670 1.00 14.54 338 PRO A C 1
ATOM 1640 O O . PRO A 1 217 ? 19.424 21.437 11.673 1.00 15.33 338 PRO A O 1
ATOM 1644 N N . VAL A 1 218 ? 21.221 21.878 12.988 1.00 13.87 339 VAL A N 1
ATOM 1645 C CA . VAL A 1 218 ? 21.633 23.115 12.295 1.00 14.17 339 VAL A CA 1
ATOM 1646 C C . VAL A 1 218 ? 22.731 22.762 11.303 1.00 14.97 339 VAL A C 1
ATOM 1647 O O . VAL A 1 218 ? 23.814 22.365 11.737 1.00 14.75 339 VAL A O 1
ATOM 1651 N N . VAL A 1 219 ? 22.480 22.962 10.010 1.00 15.02 340 VAL A N 1
ATOM 1652 C CA . VAL A 1 219 ? 23.478 22.678 8.952 1.00 15.23 340 VAL A CA 1
ATOM 1653 C C . VAL A 1 219 ? 24.110 24.001 8.557 1.00 15.81 340 VAL A C 1
ATOM 1654 O O . VAL A 1 219 ? 23.404 24.871 7.941 1.00 17.25 340 VAL A O 1
ATOM 1658 N N . ASP A 1 220 ? 25.362 24.210 8.923 1.00 14.47 341 ASP A N 1
ATOM 1659 C CA . ASP A 1 220 ? 26.100 25.438 8.587 1.00 16.41 341 ASP A CA 1
ATOM 1660 C C . ASP A 1 220 ? 27.548 25.202 8.976 1.00 18.05 341 ASP A C 1
ATOM 1661 O O . ASP A 1 220 ? 27.861 24.132 9.490 1.00 19.61 341 ASP A O 1
ATOM 1666 N N . THR A 1 221 ? 28.407 26.163 8.733 1.00 18.60 342 THR A N 1
ATOM 1667 C CA . THR A 1 221 ? 29.780 26.042 9.230 1.00 17.19 342 THR A CA 1
ATOM 1668 C C . THR A 1 221 ? 29.959 27.037 10.371 1.00 18.23 342 THR A C 1
ATOM 1669 O O . THR A 1 221 ? 29.041 27.826 10.665 1.00 21.55 342 THR A O 1
ATOM 1673 N N . PHE A 1 222 ? 31.113 27.019 10.991 1.00 17.07 343 PHE A N 1
ATOM 1674 C CA . PHE A 1 222 ? 31.385 27.793 12.211 1.00 17.17 343 PHE A CA 1
ATOM 1675 C C . PHE A 1 222 ? 32.888 27.900 12.382 1.00 18.61 343 PHE A C 1
ATOM 1676 O O . PHE A 1 222 ? 33.656 27.135 11.807 1.00 17.95 343 PHE A O 1
ATOM 1684 N N . ASP A 1 223 ? 33.258 28.846 13.225 1.00 19.80 344 ASP A N 1
ATOM 1685 C CA . ASP A 1 223 ? 34.636 29.116 13.634 1.00 20.17 344 ASP A CA 1
ATOM 1686 C C . ASP A 1 223 ? 35.060 27.994 14.572 1.00 19.43 344 ASP A C 1
ATOM 1687 O O . ASP A 1 223 ? 34.289 27.677 15.488 1.00 18.44 344 ASP A O 1
ATOM 1692 N N . ILE A 1 224 ? 36.222 27.387 14.358 1.00 19.27 345 ILE A N 1
ATOM 1693 C CA . ILE A 1 224 ? 36.690 26.225 15.151 1.00 20.36 345 ILE A CA 1
ATOM 1694 C C . ILE A 1 224 ? 36.856 26.610 16.630 1.00 18.76 345 ILE A C 1
ATOM 1695 O O . ILE A 1 224 ? 36.871 25.715 17.457 1.00 19.94 345 ILE A O 1
ATOM 1700 N N . ARG A 1 225 ? 36.935 27.895 16.946 1.00 19.41 346 ARG A N 1
ATOM 1701 C CA . ARG A 1 225 ? 37.112 28.293 18.360 1.00 21.91 346 ARG A CA 1
ATOM 1702 C C . ARG A 1 225 ? 35.859 28.031 19.196 1.00 21.66 346 ARG A C 1
ATOM 1703 O O . ARG A 1 225 ? 36.010 28.012 20.443 1.00 22.57 346 ARG A O 1
ATOM 1711 N N . ILE A 1 226 ? 34.691 27.762 18.595 1.00 18.20 347 ILE A N 1
ATOM 1712 C CA . ILE A 1 226 ? 33.502 27.378 19.415 1.00 17.06 347 ILE A CA 1
ATOM 1713 C C . ILE A 1 226 ? 33.670 25.965 19.973 1.00 15.83 347 ILE A C 1
ATOM 1714 O O . ILE A 1 226 ? 32.863 25.585 20.836 1.00 15.93 347 ILE A O 1
ATOM 1719 N N . LEU A 1 227 ? 34.649 25.174 19.508 1.00 14.91 348 LEU A N 1
ATOM 1720 C CA . LEU A 1 227 ? 34.779 23.779 19.970 1.00 15.30 348 LEU A CA 1
ATOM 1721 C C . LEU A 1 227 ? 35.550 23.758 21.290 1.00 16.27 348 LEU A C 1
ATOM 1722 O O . LEU A 1 227 ? 36.636 24.379 21.384 1.00 19.93 348 LEU A O 1
ATOM 1727 N N . MET A 1 228 ? 35.030 23.070 22.284 1.00 14.73 349 MET A N 1
ATOM 1728 C CA . MET A 1 228 ? 35.538 23.218 23.665 1.00 15.18 349 MET A CA 1
ATOM 1729 C C . MET A 1 228 ? 36.383 22.012 24.097 1.00 16.63 349 MET A C 1
ATOM 1730 O O . MET A 1 228 ? 36.868 22.030 25.243 1.00 16.48 349 MET A O 1
ATOM 1735 N N . ALA A 1 229 ? 36.478 20.978 23.280 1.00 15.82 350 ALA A N 1
ATOM 1736 C CA . ALA A 1 229 ? 37.236 19.744 23.593 1.00 16.55 350 ALA A CA 1
ATOM 1737 C C . ALA A 1 229 ? 37.658 19.111 22.285 1.00 18.60 350 ALA A C 1
ATOM 1738 O O . ALA A 1 229 ? 37.023 19.373 21.252 1.00 18.46 350 ALA A O 1
ATOM 1740 N N . LYS A 1 230 ? 38.694 18.274 22.329 1.00 18.08 351 LYS A N 1
ATOM 1741 C CA . LYS A 1 230 ? 39.036 17.426 21.180 1.00 18.68 351 LYS A CA 1
ATOM 1742 C C . LYS A 1 230 ? 37.856 16.494 20.898 1.00 17.07 351 LYS A C 1
ATOM 1743 O O . LYS A 1 230 ? 37.178 16.030 21.833 1.00 17.80 351 LYS A O 1
ATOM 1747 N N . SER A 1 231 ? 37.622 16.214 19.620 1.00 17.87 352 SER A N 1
ATOM 1748 C CA . SER A 1 231 ? 36.502 15.370 19.175 1.00 17.83 352 SER A CA 1
ATOM 1749 C C . SER A 1 231 ? 36.620 13.916 19.647 1.00 18.03 352 SER A C 1
ATOM 1750 O O . SER A 1 231 ? 37.754 13.405 19.908 1.00 20.80 352 SER A O 1
ATOM 1753 N N . VAL A 1 232 ? 35.487 13.262 19.798 1.00 17.53 353 VAL A N 1
ATOM 1754 C CA . VAL A 1 232 ? 35.351 11.793 19.911 1.00 17.79 353 VAL A CA 1
ATOM 1755 C C . VAL A 1 232 ? 35.066 11.257 18.503 1.00 19.20 353 VAL A C 1
ATOM 1756 O O . VAL A 1 232 ? 34.308 11.896 17.760 1.00 17.95 353 VAL A O 1
ATOM 1760 N N . LYS A 1 233 ? 35.691 10.141 18.153 1.00 19.22 354 LYS A N 1
ATOM 1761 C CA . LYS A 1 233 ? 35.640 9.506 16.825 1.00 20.92 354 LYS A CA 1
ATOM 1762 C C . LYS A 1 233 ? 34.847 8.208 16.943 1.00 22.53 354 LYS A C 1
ATOM 1763 O O . LYS A 1 233 ? 35.154 7.392 17.842 1.00 22.70 354 LYS A O 1
ATOM 1769 N N . TYR A 1 234 ? 33.887 7.993 16.066 1.00 18.94 355 TYR A N 1
ATOM 1770 C CA . TYR A 1 234 ? 33.165 6.719 15.913 1.00 19.15 355 TYR A CA 1
ATOM 1771 C C . TYR A 1 234 ? 33.399 6.211 14.498 1.00 18.61 355 TYR A C 1
ATOM 1772 O O . TYR A 1 234 ? 32.997 6.886 13.532 1.00 17.75 355 TYR A O 1
ATOM 1781 N N . THR A 1 235 ? 34.045 5.054 14.366 1.00 18.58 356 THR A N 1
ATOM 1782 C CA . THR A 1 235 ? 34.476 4.499 13.062 1.00 19.07 356 THR A CA 1
ATOM 1783 C C . THR A 1 235 ? 33.527 3.396 12.610 1.00 19.59 356 THR A C 1
ATOM 1784 O O . THR A 1 235 ? 33.207 2.488 13.397 1.00 20.98 356 THR A O 1
ATOM 1788 N N . VAL A 1 236 ? 33.096 3.465 11.356 1.00 18.00 357 VAL A N 1
ATOM 1789 C CA . VAL A 1 236 ? 32.365 2.389 10.657 1.00 18.99 357 VAL A CA 1
ATOM 1790 C C . VAL A 1 236 ? 33.300 1.852 9.579 1.00 19.92 357 VAL A C 1
ATOM 1791 O O . VAL A 1 236 ? 33.734 2.628 8.709 1.00 18.97 357 VAL A O 1
ATOM 1795 N N . ASN A 1 237 ? 33.636 0.566 9.652 1.00 19.61 358 ASN A N 1
ATOM 1796 C CA . ASN A 1 237 ? 34.476 -0.100 8.637 1.00 20.34 358 ASN A CA 1
ATOM 1797 C C . ASN A 1 237 ? 33.529 -0.699 7.614 1.00 19.28 358 ASN A C 1
ATOM 1798 O O . ASN A 1 237 ? 32.813 -1.637 7.942 1.00 18.76 358 ASN A O 1
ATOM 1803 N N . PHE A 1 238 ? 33.461 -0.145 6.395 1.00 17.75 359 PHE A N 1
ATOM 1804 C CA . PHE A 1 238 ? 32.457 -0.583 5.407 1.00 18.04 359 PHE A CA 1
ATOM 1805 C C . PHE A 1 238 ? 32.776 -1.999 4.890 1.00 18.28 359 PHE A C 1
ATOM 1806 O O . PHE A 1 238 ? 31.842 -2.635 4.425 1.00 20.31 359 PHE A O 1
ATOM 1814 N N . LEU A 1 239 ? 34.017 -2.461 4.994 1.00 20.89 360 LEU A N 1
ATOM 1815 C CA . LEU A 1 239 ? 34.384 -3.858 4.632 1.00 22.72 360 LEU A CA 1
ATOM 1816 C C . LEU A 1 239 ? 33.753 -4.843 5.625 1.00 23.64 360 LEU A C 1
ATOM 1817 O O . LEU A 1 239 ? 33.502 -5.973 5.213 1.00 26.17 360 LEU A O 1
ATOM 1822 N N . GLU A 1 240 ? 33.514 -4.432 6.869 1.00 23.92 361 GLU A N 1
ATOM 1823 C CA . GLU A 1 240 ? 33.053 -5.344 7.955 1.00 27.08 361 GLU A CA 1
ATOM 1824 C C . GLU A 1 240 ? 31.576 -5.120 8.264 1.00 25.93 361 GLU A C 1
ATOM 1825 O O . GLU A 1 240 ? 30.888 -6.080 8.645 1.00 25.74 361 GLU A O 1
ATOM 1831 N N . ALA A 1 241 ? 31.075 -3.888 8.147 1.00 22.54 362 ALA A N 1
ATOM 1832 C CA . ALA A 1 241 ? 29.738 -3.521 8.634 1.00 21.43 362 ALA A CA 1
ATOM 1833 C C . ALA A 1 241 ? 28.650 -4.248 7.842 1.00 21.60 362 ALA A C 1
ATOM 1834 O O . ALA A 1 241 ? 28.783 -4.458 6.618 1.00 22.74 362 ALA A O 1
ATOM 1836 N N . LYS A 1 242 ? 27.574 -4.611 8.523 1.00 23.43 363 LYS A N 1
ATOM 1837 C CA . LYS A 1 242 ? 26.350 -5.151 7.904 1.00 24.42 363 LYS A CA 1
ATOM 1838 C C . LYS A 1 242 ? 25.310 -4.033 7.796 1.00 24.14 363 LYS A C 1
ATOM 1839 O O . LYS A 1 242 ? 25.285 -3.121 8.621 1.00 22.22 363 LYS A O 1
ATOM 1845 N N . GLU A 1 243 ? 24.468 -4.126 6.789 1.00 24.65 364 GLU A N 1
ATOM 1846 C CA . GLU A 1 243 ? 23.373 -3.172 6.524 1.00 26.32 364 GLU A CA 1
ATOM 1847 C C . GLU A 1 243 ? 22.598 -2.888 7.823 1.00 26.62 364 GLU A C 1
ATOM 1848 O O . GLU A 1 243 ? 22.387 -1.707 8.177 1.00 24.07 364 GLU A O 1
ATOM 1854 N N . GLY A 1 244 ? 22.230 -3.936 8.563 1.00 24.19 365 GLY A N 1
ATOM 1855 C CA . GLY A 1 244 ? 21.429 -3.805 9.786 1.00 24.01 365 GLY A CA 1
ATOM 1856 C C . GLY A 1 244 ? 22.150 -3.048 10.893 1.00 22.65 365 GLY A C 1
ATOM 1857 O O . GLY A 1 244 ? 21.461 -2.532 11.801 1.00 23.08 365 GLY A O 1
ATOM 1858 N N . ASP A 1 245 ? 23.478 -3.001 10.862 1.00 23.04 366 ASP A N 1
ATOM 1859 C CA . ASP A 1 245 ? 24.277 -2.287 11.888 1.00 21.60 366 ASP A CA 1
ATOM 1860 C C . ASP A 1 245 ? 23.856 -0.815 11.942 1.00 20.73 366 ASP A C 1
ATOM 1861 O O . ASP A 1 245 ? 24.031 -0.205 12.984 1.00 22.13 366 ASP A O 1
ATOM 1866 N N . LEU A 1 246 ? 23.375 -0.233 10.838 1.00 19.63 367 LEU A N 1
ATOM 1867 C CA . LEU A 1 246 ? 23.155 1.238 10.748 1.00 19.81 367 LEU A CA 1
ATOM 1868 C C . LEU A 1 246 ? 21.729 1.621 11.170 1.00 19.51 367 LEU A C 1
ATOM 1869 O O . LEU A 1 246 ? 21.378 2.788 11.141 1.00 19.89 367 LEU A O 1
ATOM 1874 N N . HIS A 1 247 ? 20.899 0.674 11.602 1.00 19.02 368 HIS A N 1
ATOM 1875 C CA . HIS A 1 247 ? 19.517 0.969 12.032 1.00 19.58 368 HIS A CA 1
ATOM 1876 C C . HIS A 1 247 ? 19.516 1.692 13.383 1.00 18.76 368 HIS A C 1
ATOM 1877 O O . HIS A 1 247 ? 18.642 2.518 13.649 1.00 19.61 368 HIS A O 1
ATOM 1884 N N A ARG A 1 248 ? 20.498 1.378 14.224 0.50 18.49 369 ARG A N 1
ATOM 1885 N N B ARG A 1 248 ? 20.501 1.358 14.202 0.50 19.06 369 ARG A N 1
ATOM 1886 C CA A ARG A 1 248 ? 20.656 1.976 15.571 0.50 18.01 369 ARG A CA 1
ATOM 1887 C CA B ARG A 1 248 ? 20.696 1.933 15.545 0.50 18.82 369 ARG A CA 1
ATOM 1888 C C A ARG A 1 248 ? 22.147 2.157 15.851 0.50 18.25 369 ARG A C 1
ATOM 1889 C C B ARG A 1 248 ? 22.192 2.160 15.727 0.50 18.48 369 ARG A C 1
ATOM 1890 O O A ARG A 1 248 ? 22.866 1.158 15.960 0.50 18.95 369 ARG A O 1
ATOM 1891 O O B ARG A 1 248 ? 22.974 1.211 15.537 0.50 17.45 369 ARG A O 1
ATOM 1906 N N . ILE A 1 249 ? 22.585 3.409 15.957 1.00 17.54 370 ILE A N 1
ATOM 1907 C CA . ILE A 1 249 ? 24.011 3.778 16.098 1.00 18.10 370 ILE A CA 1
ATOM 1908 C C . ILE A 1 249 ? 24.152 4.497 17.436 1.00 17.98 370 ILE A C 1
ATOM 1909 O O . ILE A 1 249 ? 23.590 5.574 17.594 1.00 17.81 370 ILE A O 1
ATOM 1914 N N . GLU A 1 250 ? 24.868 3.894 18.366 1.00 18.25 371 GLU A N 1
ATOM 1915 C CA . GLU A 1 250 ? 25.001 4.437 19.733 1.00 18.14 371 GLU A CA 1
ATOM 1916 C C . GLU A 1 250 ? 26.443 4.878 19.929 1.00 17.85 371 GLU A C 1
ATOM 1917 O O . GLU A 1 250 ? 27.360 4.043 19.821 1.00 18.65 371 GLU A O 1
ATOM 1923 N N . ILE A 1 251 ? 26.647 6.170 20.188 1.00 17.56 372 ILE A N 1
ATOM 1924 C CA . ILE A 1 251 ? 27.983 6.791 20.286 1.00 17.64 372 ILE A CA 1
ATOM 1925 C C . ILE A 1 251 ? 28.140 7.350 21.689 1.00 17.84 372 ILE A C 1
ATOM 1926 O O . ILE A 1 251 ? 27.700 8.463 21.985 1.00 17.25 372 ILE A O 1
ATOM 1931 N N . PRO A 1 252 ? 28.735 6.593 22.627 1.00 18.75 373 PRO A N 1
ATOM 1932 C CA . PRO A 1 252 ? 29.053 7.136 23.935 1.00 18.83 373 PRO A CA 1
ATOM 1933 C C . PRO A 1 252 ? 30.205 8.129 23.799 1.00 19.36 373 PRO A C 1
ATOM 1934 O O . PRO A 1 252 ? 31.033 7.996 22.894 1.00 20.51 373 PRO A O 1
ATOM 1938 N 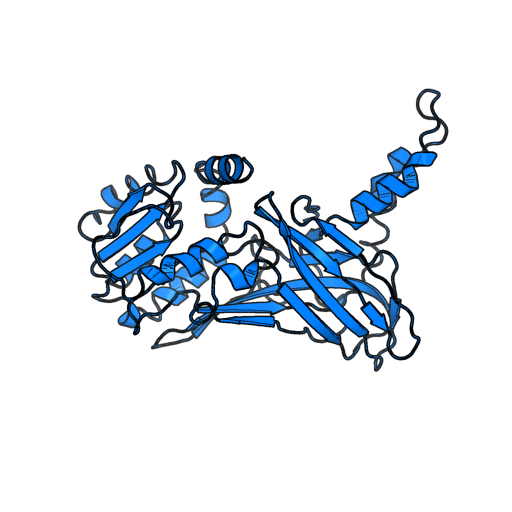N . PHE A 1 253 ? 30.275 9.096 24.704 1.00 17.81 374 PHE A N 1
ATOM 1939 C CA . PHE A 1 253 ? 31.372 10.078 24.694 1.00 18.53 374 PHE A CA 1
ATOM 1940 C C . PHE A 1 253 ? 31.740 10.502 26.106 1.00 18.32 374 PHE A C 1
ATOM 1941 O O . PHE A 1 253 ? 30.925 10.504 27.037 1.00 17.84 374 PHE A O 1
ATOM 1949 N N . LYS A 1 254 ? 33.016 10.833 26.248 1.00 19.13 375 LYS A N 1
ATOM 1950 C CA . LYS A 1 254 ? 33.560 11.506 27.444 1.00 19.90 375 LYS A CA 1
ATOM 1951 C C . LYS A 1 254 ? 34.555 12.534 26.943 1.00 19.98 375 LYS A C 1
ATOM 1952 O O . LYS A 1 254 ? 35.565 12.155 26.299 1.00 24.05 375 LYS A O 1
ATOM 1958 N N . PHE A 1 255 ? 34.207 13.802 27.076 1.00 16.99 376 PHE A N 1
ATOM 1959 C CA . PHE A 1 255 ? 35.071 14.901 26.637 1.00 15.61 376 PHE A CA 1
ATOM 1960 C C . PHE A 1 255 ? 35.884 15.439 27.799 1.00 16.27 376 PHE A C 1
ATOM 1961 O O . PHE A 1 255 ? 35.332 15.699 28.860 1.00 17.88 376 PHE A O 1
ATOM 1969 N N A HIS A 1 256 ? 37.157 15.692 27.522 0.50 16.56 377 HIS A N 1
ATOM 1970 N N B HIS A 1 256 ? 37.195 15.580 27.620 0.50 17.38 377 HIS A N 1
ATOM 1971 C CA A HIS A 1 256 ? 38.092 16.380 28.438 0.50 17.03 377 HIS A CA 1
ATOM 1972 C CA B HIS A 1 256 ? 38.017 16.376 28.562 0.50 17.93 377 HIS A CA 1
ATOM 1973 C C A HIS A 1 256 ? 38.040 17.875 28.104 0.50 15.72 377 HIS A C 1
ATOM 1974 C C B HIS A 1 256 ? 37.970 17.830 28.107 0.50 16.34 377 HIS A C 1
ATOM 1975 O O A HIS A 1 256 ? 38.638 18.295 27.100 0.50 16.37 377 HIS A O 1
ATOM 1976 O O B HIS A 1 256 ? 38.533 18.165 27.056 0.50 17.40 377 HIS A O 1
ATOM 1989 N N . MET A 1 257 ? 37.297 18.659 28.884 1.00 15.61 378 MET A N 1
ATOM 1990 C CA . MET A 1 257 ? 37.033 20.054 28.496 1.00 15.92 378 MET A CA 1
ATOM 1991 C C . MET A 1 257 ? 38.333 20.865 28.499 1.00 16.72 378 MET A C 1
ATOM 1992 O O . MET A 1 257 ? 39.077 20.796 29.508 1.00 17.37 378 MET A O 1
ATOM 1997 N N . LEU A 1 258 ? 38.579 21.608 27.430 1.00 16.38 379 LEU A N 1
ATOM 1998 C CA . LEU A 1 258 ? 39.802 22.446 27.266 1.00 17.18 379 LEU A CA 1
ATOM 1999 C C . LEU A 1 258 ? 39.500 23.919 27.499 1.00 18.95 379 LEU A C 1
ATOM 2000 O O . LEU A 1 258 ? 40.445 24.717 27.639 1.00 20.43 379 LEU A O 1
ATOM 2005 N N . HIS A 1 259 ? 38.225 24.291 27.495 1.00 17.46 380 HIS A N 1
ATOM 2006 C CA . HIS A 1 259 ? 37.750 25.687 27.608 1.00 17.75 380 HIS A CA 1
ATOM 2007 C C . HIS A 1 259 ? 36.631 25.735 28.640 1.00 16.69 380 HIS A C 1
ATOM 2008 O O . HIS A 1 259 ? 35.965 24.704 28.853 1.00 17.54 380 HIS A O 1
ATOM 2015 N N . SER A 1 260 ? 36.459 26.901 29.250 1.00 16.41 381 SER A N 1
ATOM 2016 C CA . SER A 1 260 ? 35.441 27.204 30.271 1.00 15.70 381 SER A CA 1
ATOM 2017 C C . SER A 1 260 ? 34.335 28.050 29.632 1.00 14.62 381 SER A C 1
ATOM 2018 O O . SER A 1 260 ? 34.628 29.063 29.021 1.00 14.46 381 SER A O 1
ATOM 2021 N N . GLY A 1 261 ? 33.092 27.632 29.826 1.00 15.32 382 GLY A N 1
ATOM 2022 C CA . GLY A 1 261 ? 31.937 28.396 29.340 1.00 15.01 382 GLY A CA 1
ATOM 2023 C C . GLY A 1 261 ? 30.700 27.523 29.273 1.00 13.62 382 GLY A C 1
ATOM 2024 O O . GLY A 1 261 ? 30.702 26.360 29.728 1.00 13.63 382 GLY A O 1
ATOM 2025 N N . LEU A 1 262 ? 29.631 28.082 28.713 1.00 13.16 383 LEU A N 1
ATOM 2026 C CA . LEU A 1 262 ? 28.403 27.294 28.478 1.00 12.68 383 LEU A CA 1
ATOM 2027 C C . LEU A 1 262 ? 28.563 26.412 27.246 1.00 12.83 383 LEU A C 1
ATOM 2028 O O . LEU A 1 262 ? 28.877 26.910 26.170 1.00 13.51 383 LEU A O 1
ATOM 2033 N N . VAL A 1 263 ? 28.292 25.136 27.436 1.00 12.93 384 VAL A N 1
ATOM 2034 C CA . VAL A 1 263 ? 28.163 24.129 26.350 1.00 12.61 384 VAL A CA 1
ATOM 2035 C C . VAL A 1 263 ? 26.712 24.194 25.876 1.00 12.56 384 VAL A C 1
ATOM 2036 O O . VAL A 1 263 ? 25.832 23.818 26.646 1.00 13.66 384 VAL A O 1
ATOM 2040 N N . HIS A 1 264 ? 26.485 24.617 24.647 1.00 12.26 385 HIS A N 1
ATOM 2041 C CA . HIS A 1 264 ? 25.114 24.712 24.075 1.00 12.58 385 HIS A CA 1
ATOM 2042 C C . HIS A 1 264 ? 24.711 23.435 23.354 1.00 13.25 385 HIS A C 1
ATOM 2043 O O . HIS A 1 264 ? 23.495 23.254 23.136 1.00 13.73 385 HIS A O 1
ATOM 2050 N N . GLY A 1 265 ? 25.644 22.574 22.962 1.00 11.95 386 GLY A N 1
ATOM 2051 C CA . GLY A 1 265 ? 25.291 21.371 22.220 1.00 12.33 386 GLY A CA 1
ATOM 2052 C C . GLY A 1 265 ? 26.502 20.642 21.698 1.00 12.08 386 GLY A C 1
ATOM 2053 O O . GLY A 1 265 ? 27.629 20.898 22.172 1.00 12.41 386 GLY A O 1
ATOM 2054 N N . LEU A 1 266 ? 26.265 19.760 20.737 1.00 12.05 387 LEU A N 1
ATOM 2055 C CA . LEU A 1 266 ? 27.308 18.937 20.089 1.00 12.54 387 LEU A CA 1
ATOM 2056 C C . LEU A 1 266 ? 27.387 19.311 18.615 1.00 12.79 387 LEU A C 1
ATOM 2057 O O . LEU A 1 266 ? 26.346 19.475 17.952 1.00 13.52 387 LEU A O 1
ATOM 2062 N N . ALA A 1 267 ? 28.606 19.414 18.117 1.00 12.04 388 ALA A N 1
ATOM 2063 C CA . ALA A 1 267 ? 28.910 19.620 16.702 1.00 12.82 388 ALA A CA 1
ATOM 2064 C C . ALA A 1 267 ? 29.370 18.300 16.106 1.00 12.98 388 ALA A C 1
ATOM 2065 O O . ALA A 1 267 ? 30.081 17.525 16.805 1.00 14.24 388 ALA A O 1
ATOM 2067 N N . PHE A 1 268 ? 28.992 18.046 14.866 1.00 12.26 389 PHE A N 1
ATOM 2068 C CA . PHE A 1 268 ? 29.257 16.783 14.160 1.00 13.04 389 PHE A CA 1
ATOM 2069 C C . PHE A 1 268 ? 29.866 17.077 12.805 1.00 13.25 389 PHE A C 1
ATOM 2070 O O . PHE A 1 268 ? 29.465 18.030 12.108 1.00 13.76 389 PHE A O 1
ATOM 2078 N N . TRP A 1 269 ? 30.775 16.209 12.404 1.00 13.65 390 TRP A N 1
ATOM 2079 C CA . TRP A 1 269 ? 31.303 16.155 11.024 1.00 13.31 390 TRP A CA 1
ATOM 2080 C C . TRP A 1 269 ? 31.780 14.733 10.768 1.00 13.75 390 TRP A C 1
ATOM 2081 O O . TRP A 1 269 ? 31.614 13.851 11.634 1.00 15.01 390 TRP A O 1
ATOM 2092 N N . PHE A 1 270 ? 32.268 14.468 9.577 1.00 13.61 391 PHE A N 1
ATOM 2093 C CA . PHE A 1 270 ? 32.707 13.098 9.253 1.00 14.63 391 PHE A CA 1
ATOM 2094 C C . PHE A 1 270 ? 33.867 13.164 8.280 1.00 14.59 391 PHE A C 1
ATOM 2095 O O . PHE A 1 270 ? 33.976 14.090 7.484 1.00 14.67 391 PHE A O 1
ATOM 2103 N N . ASP A 1 271 ? 34.676 12.117 8.315 1.00 15.03 392 ASP A N 1
ATOM 2104 C CA . ASP A 1 271 ? 35.714 11.846 7.304 1.00 15.40 392 ASP A CA 1
ATOM 2105 C C . ASP A 1 271 ? 35.437 10.480 6.684 1.00 16.66 392 ASP A C 1
ATOM 2106 O O . ASP A 1 271 ? 34.883 9.586 7.368 1.00 17.16 392 ASP A O 1
ATOM 2111 N N . VAL A 1 272 ? 35.821 10.289 5.421 1.00 14.81 393 VAL A N 1
ATOM 2112 C CA . VAL A 1 272 ? 35.912 8.923 4.846 1.00 15.02 393 VAL A CA 1
ATOM 2113 C C . VAL A 1 272 ? 37.327 8.740 4.313 1.00 14.89 393 VAL A C 1
ATOM 2114 O O . VAL A 1 272 ? 37.984 9.708 3.911 1.00 14.98 393 VAL A O 1
ATOM 2118 N N . ALA A 1 273 ? 37.802 7.505 4.405 1.00 14.43 394 ALA A N 1
ATOM 2119 C CA . ALA A 1 273 ? 39.120 7.138 3.882 1.00 14.96 394 ALA A CA 1
ATOM 2120 C C . ALA A 1 273 ? 38.943 6.109 2.775 1.00 14.92 394 ALA A C 1
ATOM 2121 O O . ALA A 1 273 ? 38.156 5.176 2.904 1.00 15.44 394 ALA A O 1
ATOM 2123 N N . PHE A 1 274 ? 39.717 6.320 1.722 1.00 14.80 395 PHE A N 1
ATOM 2124 C CA . PHE A 1 274 ? 39.862 5.412 0.569 1.00 15.29 395 PHE A CA 1
ATOM 2125 C C . PHE A 1 274 ? 41.217 4.723 0.742 1.00 15.16 395 PHE A C 1
ATOM 2126 O O . PHE A 1 274 ? 42.245 5.368 0.563 1.00 15.53 395 PHE A O 1
ATOM 2134 N N . ILE A 1 275 ? 41.188 3.484 1.240 1.00 16.52 396 ILE A N 1
ATOM 2135 C CA . ILE A 1 275 ? 42.422 2.769 1.666 1.00 18.16 396 ILE A CA 1
ATOM 2136 C C . ILE A 1 275 ? 42.867 1.887 0.502 1.00 16.25 396 ILE A C 1
ATOM 2137 O O . ILE A 1 275 ? 42.367 0.787 0.371 1.00 18.19 396 ILE A O 1
ATOM 2142 N N . GLY A 1 276 ? 43.712 2.442 -0.367 1.00 17.01 397 GLY A N 1
ATOM 2143 C CA . GLY A 1 276 ? 44.215 1.750 -1.557 1.00 17.21 397 GLY A CA 1
ATOM 2144 C C . GLY A 1 276 ? 45.524 1.032 -1.274 1.00 19.53 397 GLY A C 1
ATOM 2145 O O . GLY A 1 276 ? 46.079 1.218 -0.199 1.00 21.15 397 GLY A O 1
ATOM 2146 N N . SER A 1 277 ? 45.999 0.275 -2.256 1.00 23.29 398 SER A N 1
ATOM 2147 C CA . SER A 1 277 ? 47.331 -0.394 -2.215 1.00 24.53 398 SER A CA 1
ATOM 2148 C C . SER A 1 277 ? 48.455 0.631 -2.204 1.00 25.31 398 SER A C 1
ATOM 2149 O O . SER A 1 277 ? 49.517 0.326 -1.627 1.00 27.52 398 SER A O 1
ATOM 2152 N N . ILE A 1 278 ? 48.309 1.751 -2.914 1.00 22.20 399 ILE A N 1
ATOM 2153 C CA . ILE A 1 278 ? 49.389 2.752 -3.111 1.00 23.35 399 ILE A CA 1
ATOM 2154 C C . ILE A 1 278 ? 49.277 3.792 -2.012 1.00 24.27 399 ILE A C 1
ATOM 2155 O O . ILE A 1 278 ? 50.298 4.138 -1.386 1.00 26.49 399 ILE A O 1
ATOM 2160 N N . MET A 1 279 ? 48.076 4.320 -1.788 1.00 22.68 400 MET A N 1
ATOM 2161 C CA . MET A 1 279 ? 47.949 5.257 -0.666 1.00 22.48 400 MET A CA 1
ATOM 2162 C C . MET A 1 279 ? 46.528 5.322 -0.131 1.00 19.28 400 MET A C 1
ATOM 2163 O O . MET A 1 279 ? 45.587 4.830 -0.760 1.00 18.58 400 MET A O 1
ATOM 2168 N N . THR A 1 280 ? 46.441 5.893 1.057 1.00 19.23 401 THR A N 1
ATOM 2169 C CA . THR A 1 280 ? 45.160 6.229 1.702 1.00 17.91 401 THR A CA 1
ATOM 2170 C C . THR A 1 280 ? 44.874 7.701 1.435 1.00 17.38 401 THR A C 1
ATOM 2171 O O . THR A 1 280 ? 45.722 8.566 1.704 1.00 18.16 401 THR A O 1
ATOM 2175 N N . VAL A 1 281 ? 43.689 7.957 0.887 1.00 16.00 402 VAL A N 1
ATOM 2176 C CA . VAL A 1 281 ? 43.215 9.322 0.595 1.00 16.08 402 VAL A CA 1
ATOM 2177 C C . VAL A 1 281 ? 42.028 9.599 1.512 1.00 15.18 402 VAL A C 1
ATOM 2178 O O . VAL A 1 281 ? 41.130 8.745 1.609 1.00 15.88 402 VAL A O 1
ATOM 2182 N N . TRP A 1 282 ? 42.034 10.757 2.151 1.00 16.75 403 TRP A N 1
ATOM 2183 C CA . TRP A 1 282 ? 40.927 11.191 3.044 1.00 16.59 403 TRP A CA 1
ATOM 2184 C C . TRP A 1 282 ? 40.070 12.270 2.379 1.00 15.80 403 TRP A C 1
ATOM 2185 O O . TRP A 1 282 ? 40.618 13.235 1.832 1.00 17.58 403 TRP A O 1
ATOM 2196 N N . LEU A 1 283 ? 38.755 12.146 2.534 1.00 16.30 404 LEU A N 1
ATOM 2197 C CA . LEU A 1 283 ? 37.773 13.232 2.292 1.00 16.33 404 LEU A CA 1
ATOM 2198 C C . LEU A 1 283 ? 37.267 13.656 3.668 1.00 16.35 404 LEU A C 1
ATOM 2199 O O . LEU A 1 283 ? 36.589 12.845 4.327 1.00 16.92 404 LEU A O 1
ATOM 2204 N N . SER A 1 284 ? 37.611 14.860 4.101 1.00 16.40 405 SER A N 1
ATOM 2205 C CA . SER A 1 284 ? 37.240 15.371 5.434 1.00 15.58 405 SER A CA 1
ATOM 2206 C C . SER A 1 284 ? 36.219 16.477 5.280 1.00 16.31 405 SER A C 1
ATOM 2207 O O . SER A 1 284 ? 36.387 17.333 4.380 1.00 18.48 405 SER A O 1
ATOM 2210 N N . THR A 1 285 ? 35.192 16.455 6.117 1.00 14.21 406 THR A N 1
ATOM 2211 C CA . THR A 1 285 ? 34.233 17.582 6.215 1.00 13.96 406 THR A CA 1
ATOM 2212 C C . THR A 1 285 ? 34.427 18.330 7.535 1.00 14.76 406 THR A C 1
ATOM 2213 O O . THR A 1 285 ? 33.507 19.075 7.949 1.00 15.25 406 THR A O 1
ATOM 2217 N N . ALA A 1 286 ? 35.590 18.223 8.150 1.00 14.69 407 ALA A N 1
ATOM 2218 C CA . ALA A 1 286 ? 35.905 18.913 9.417 1.00 15.22 407 ALA A CA 1
ATOM 2219 C C . ALA A 1 286 ? 35.915 20.422 9.221 1.00 15.36 407 ALA A C 1
ATOM 2220 O O . ALA A 1 286 ? 36.191 20.946 8.141 1.00 15.10 407 ALA A O 1
ATOM 2222 N N . PRO A 1 287 ? 35.628 21.197 10.286 1.00 15.47 408 PRO A N 1
ATOM 2223 C CA . PRO A 1 287 ? 35.596 22.648 10.183 1.00 15.45 408 PRO A CA 1
ATOM 2224 C C . PRO A 1 287 ? 36.999 23.273 10.123 1.00 16.78 408 PRO A C 1
ATOM 2225 O O . PRO A 1 287 ? 37.082 24.456 9.876 1.00 18.22 408 PRO A O 1
ATOM 2229 N N . THR A 1 288 ? 38.034 22.444 10.223 1.00 17.39 409 THR A N 1
ATOM 2230 C CA . THR A 1 288 ? 39.451 22.831 9.983 1.00 19.22 409 THR A CA 1
ATOM 2231 C C . THR A 1 288 ? 39.806 22.678 8.506 1.00 20.38 409 THR A C 1
ATOM 2232 O O . THR A 1 288 ? 40.920 23.088 8.132 1.00 23.70 409 THR A O 1
ATOM 2236 N N . GLU A 1 289 ? 38.931 22.084 7.698 1.00 18.50 410 GLU A N 1
ATOM 2237 C CA . GLU A 1 289 ? 39.217 21.758 6.280 1.00 19.03 410 GLU A CA 1
ATOM 2238 C C . GLU A 1 289 ? 38.339 22.605 5.376 1.00 20.00 410 GLU A C 1
ATOM 2239 O O . GLU A 1 289 ? 37.335 23.159 5.810 1.00 18.14 410 GLU A O 1
ATOM 2245 N N . PRO A 1 290 ? 38.680 22.744 4.077 1.00 20.73 411 PRO A N 1
ATOM 2246 C CA . PRO A 1 290 ? 37.844 23.489 3.156 1.00 20.58 411 PRO A CA 1
ATOM 2247 C C . PRO A 1 290 ? 36.373 23.033 3.185 1.00 18.15 411 PRO A C 1
ATOM 2248 O O . PRO A 1 290 ? 36.094 21.848 3.267 1.00 17.95 411 PRO A O 1
ATOM 2252 N N . LEU A 1 291 ? 35.481 24.001 3.102 1.00 18.89 412 LEU A N 1
ATOM 2253 C CA . LEU A 1 291 ? 34.036 23.740 3.229 1.00 17.66 412 LEU A CA 1
ATOM 2254 C C . LEU A 1 291 ? 33.580 22.850 2.076 1.00 17.84 412 LEU A C 1
ATOM 2255 O O . LEU A 1 291 ? 34.059 23.017 0.928 1.00 18.81 412 LEU A O 1
ATOM 2260 N N . THR A 1 292 ? 32.676 21.929 2.375 1.00 15.31 413 THR A N 1
ATOM 2261 C CA . THR A 1 292 ? 31.999 21.058 1.403 1.00 14.50 413 THR A CA 1
ATOM 2262 C C . THR A 1 292 ? 30.489 21.280 1.483 1.00 14.28 413 THR A C 1
ATOM 2263 O O . THR A 1 292 ? 30.017 21.961 2.421 1.00 14.40 413 THR A O 1
ATOM 2267 N N . HIS A 1 293 ? 29.749 20.653 0.585 1.00 14.43 414 HIS A N 1
ATOM 2268 C CA . HIS A 1 293 ? 28.277 20.740 0.548 1.00 14.98 414 HIS A CA 1
ATOM 2269 C C . HIS A 1 293 ? 27.676 19.989 1.747 1.00 14.82 414 HIS A C 1
ATOM 2270 O O . HIS A 1 293 ? 26.463 20.084 1.940 1.00 16.25 414 HIS A O 1
ATOM 2277 N N . TRP A 1 294 ? 28.464 19.231 2.505 1.00 14.34 415 TRP A N 1
ATOM 2278 C CA . TRP A 1 294 ? 27.985 18.588 3.756 1.00 13.58 415 TRP A CA 1
ATOM 2279 C C . TRP A 1 294 ? 28.025 19.578 4.919 1.00 13.90 415 TRP A C 1
ATOM 2280 O O . TRP A 1 294 ? 27.425 19.307 5.955 1.00 13.87 415 TRP A O 1
ATOM 2291 N N . TYR A 1 295 ? 28.745 20.689 4.777 1.00 12.95 416 TYR A N 1
ATOM 2292 C CA . TYR A 1 295 ? 28.956 21.678 5.860 1.00 13.34 416 TYR A CA 1
ATOM 2293 C C . TYR A 1 295 ? 29.366 20.918 7.129 1.00 13.09 416 TYR A C 1
ATOM 2294 O O . TYR A 1 295 ? 30.197 19.994 7.047 1.00 13.19 416 TYR A O 1
ATOM 2303 N N . GLN A 1 296 ? 28.789 21.302 8.260 1.00 13.45 417 GLN A N 1
ATOM 2304 C CA . GLN A 1 296 ? 28.870 20.571 9.551 1.00 13.14 417 GLN A CA 1
ATOM 2305 C C . GLN A 1 296 ? 27.467 20.606 10.158 1.00 12.90 417 GLN A C 1
ATOM 2306 O O . GLN A 1 296 ? 26.606 21.340 9.641 1.00 13.99 417 GLN A O 1
ATOM 2312 N N . VAL A 1 297 ? 27.212 19.844 11.206 1.00 12.96 418 VAL A N 1
ATOM 2313 C CA . VAL A 1 297 ? 25.864 19.796 11.807 1.00 13.53 418 VAL A CA 1
ATOM 2314 C C . VAL A 1 297 ? 25.992 20.078 13.292 1.00 13.85 418 VAL A C 1
ATOM 2315 O O . VAL A 1 297 ? 26.835 19.470 13.948 1.00 14.61 418 VAL A O 1
ATOM 2319 N N . ARG A 1 298 ? 25.118 20.906 13.824 1.00 12.99 419 ARG A N 1
ATOM 2320 C CA . ARG A 1 298 ? 25.077 21.176 15.274 1.00 12.77 419 ARG A CA 1
ATOM 2321 C C . ARG A 1 298 ? 23.713 20.804 15.823 1.00 13.68 419 ARG A C 1
ATOM 2322 O O . ARG A 1 298 ? 22.708 21.200 15.231 1.00 13.62 419 ARG A O 1
ATOM 2330 N N . CYS A 1 299 ? 23.715 20.146 16.970 1.00 12.97 420 CYS A N 1
ATOM 2331 C CA . CYS A 1 299 ? 22.492 19.782 17.702 1.00 12.63 420 CYS A CA 1
ATOM 2332 C C . CYS A 1 299 ? 22.553 20.467 19.058 1.00 12.61 420 CYS A C 1
ATOM 2333 O O . CYS A 1 299 ? 23.449 20.133 19.862 1.00 13.10 420 CYS A O 1
ATOM 2336 N N . LEU A 1 300 ? 21.602 21.351 19.345 1.00 12.71 421 LEU A N 1
ATOM 2337 C CA . LEU A 1 300 ? 21.523 21.998 20.652 1.00 12.74 421 LEU A CA 1
ATOM 2338 C C . LEU A 1 300 ? 21.047 21.030 21.721 1.00 12.91 421 LEU A C 1
ATOM 2339 O O . LEU A 1 300 ? 20.235 20.146 21.431 1.00 13.34 421 LEU A O 1
ATOM 2344 N N . PHE A 1 301 ? 21.518 21.223 22.935 1.00 12.85 422 PHE A N 1
ATOM 2345 C CA . PHE A 1 301 ? 20.829 20.702 24.138 1.00 13.62 422 PHE A CA 1
ATOM 2346 C C . PHE A 1 301 ? 19.586 21.556 24.382 1.00 14.33 422 PHE A C 1
ATOM 2347 O O . PHE A 1 301 ? 19.570 22.760 24.039 1.00 15.15 422 PHE A O 1
ATOM 2355 N N . GLN A 1 302 ? 18.621 21.003 25.107 1.00 14.55 423 GLN A N 1
ATOM 2356 C CA . GLN A 1 302 ? 17.438 21.803 25.519 1.00 15.49 423 GLN A CA 1
ATOM 2357 C C . GLN A 1 302 ? 17.840 22.936 26.467 1.00 16.17 423 GLN A C 1
ATOM 2358 O O . GLN A 1 302 ? 17.177 23.993 26.484 1.00 17.12 423 GLN A O 1
ATOM 2364 N N A SER A 1 303 ? 18.941 22.782 27.189 0.50 16.07 424 SER A N 1
ATOM 2365 N N B SER A 1 303 ? 18.894 22.735 27.268 0.50 16.10 424 SER A N 1
ATOM 2366 C CA A SER A 1 303 ? 19.435 23.846 28.086 0.50 16.18 424 SER A CA 1
ATOM 2367 C CA B SER A 1 303 ? 19.435 23.753 28.207 0.50 16.04 424 SER A CA 1
ATOM 2368 C C A SER A 1 303 ? 20.943 23.702 28.219 0.50 15.12 424 SER A C 1
ATOM 2369 C C B SER A 1 303 ? 20.958 23.683 28.170 0.50 15.04 424 SER A C 1
ATOM 2370 O O A SER A 1 303 ? 21.455 22.594 28.260 0.50 15.78 424 SER A O 1
ATOM 2371 O O B SER A 1 303 ? 21.504 22.596 28.028 0.50 15.71 424 SER A O 1
ATOM 2376 N N . PRO A 1 304 ? 21.676 24.820 28.220 1.00 14.86 425 PRO A N 1
ATOM 2377 C CA . PRO A 1 304 ? 23.132 24.769 28.193 1.00 14.69 425 PRO A CA 1
ATOM 2378 C C . PRO A 1 304 ? 23.724 24.361 29.544 1.00 15.58 425 PRO A C 1
ATOM 2379 O O . PRO A 1 304 ? 23.067 24.479 30.581 1.00 16.48 425 PRO A O 1
ATOM 2383 N N . LEU A 1 305 ? 24.938 23.832 29.493 1.00 14.51 426 LEU A N 1
ATOM 2384 C CA . LEU A 1 305 ? 25.639 23.265 30.667 1.00 14.95 426 LEU A CA 1
ATOM 2385 C C . LEU A 1 305 ? 26.919 24.069 30.879 1.00 14.19 426 LEU A C 1
ATOM 2386 O O . LEU A 1 305 ? 27.732 24.175 29.953 1.00 14.31 426 LEU A O 1
ATOM 2391 N N . PHE A 1 306 ? 27.149 24.534 32.095 1.00 14.72 427 PHE A N 1
ATOM 2392 C CA . PHE A 1 306 ? 28.428 25.209 32.397 1.00 15.31 427 PHE A CA 1
ATOM 2393 C C . PHE A 1 306 ? 29.509 24.169 32.668 1.00 15.45 427 PHE A C 1
ATOM 2394 O O . PHE A 1 306 ? 29.309 23.280 33.505 1.00 17.27 427 PHE A O 1
ATOM 2402 N N . ALA A 1 307 ? 30.613 24.268 31.946 1.00 14.61 428 ALA A N 1
ATOM 2403 C CA . ALA A 1 307 ? 31.796 23.413 32.156 1.00 16.58 428 ALA A CA 1
ATOM 2404 C C . ALA A 1 307 ? 33.012 24.308 32.308 1.00 17.37 428 ALA A C 1
ATOM 2405 O O . ALA A 1 307 ? 33.151 25.272 31.576 1.00 17.43 428 ALA A O 1
ATOM 2407 N N . LYS A 1 308 ? 33.899 23.949 33.226 1.00 17.41 429 LYS A N 1
ATOM 2408 C CA . LYS A 1 308 ? 35.217 24.606 33.285 1.00 18.32 429 LYS A CA 1
ATOM 2409 C C . LYS A 1 308 ? 36.263 23.688 32.650 1.00 16.67 429 LYS A C 1
ATOM 2410 O O . LYS A 1 308 ? 36.079 22.463 32.613 1.00 17.33 429 LYS A O 1
ATOM 2416 N N . ALA A 1 309 ? 37.328 24.288 32.160 1.00 18.17 430 ALA A N 1
ATOM 2417 C CA . ALA A 1 309 ? 38.490 23.547 31.644 1.00 18.46 430 ALA A CA 1
ATOM 2418 C C . ALA A 1 309 ? 38.923 22.541 32.715 1.00 18.69 430 ALA A C 1
ATOM 2419 O O . ALA A 1 309 ? 38.990 22.911 33.910 1.00 19.66 430 ALA A O 1
ATOM 2421 N N . GLY A 1 310 ? 39.134 21.292 32.316 1.00 18.42 431 GLY A N 1
ATOM 2422 C CA . GLY A 1 310 ? 39.469 20.196 33.231 1.00 18.65 431 GLY A CA 1
ATOM 2423 C C . GLY A 1 310 ? 38.290 19.348 33.631 1.00 20.36 431 GLY A C 1
ATOM 2424 O O . GLY A 1 310 ? 38.502 18.211 34.084 1.00 21.31 431 GLY A O 1
ATOM 2425 N N . ASP A 1 311 ? 37.052 19.847 33.478 1.00 17.80 432 ASP A N 1
ATOM 2426 C CA . ASP A 1 311 ? 35.853 19.025 33.731 1.00 18.18 432 ASP A CA 1
ATOM 2427 C C . ASP A 1 311 ? 35.740 17.956 32.641 1.00 16.20 432 ASP A C 1
ATOM 2428 O O . ASP A 1 311 ? 36.461 18.007 31.618 1.00 18.19 432 ASP A O 1
ATOM 2433 N N . THR A 1 312 ? 34.874 16.997 32.872 1.00 17.07 433 THR A N 1
ATOM 2434 C CA . THR A 1 312 ? 34.532 15.991 31.852 1.00 17.82 433 THR A CA 1
ATOM 2435 C C . THR 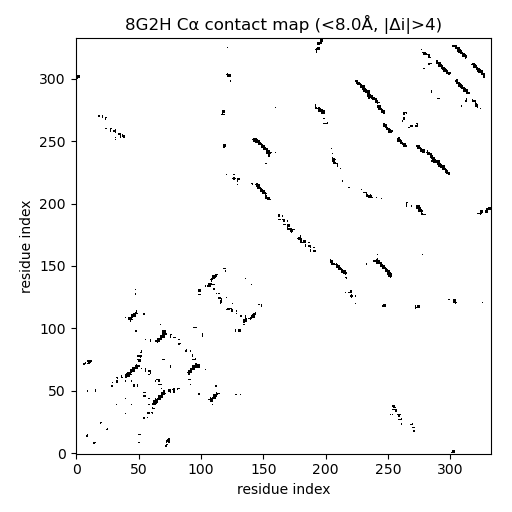A 1 312 ? 33.035 16.089 31.571 1.00 17.54 433 THR A C 1
ATOM 2436 O O . THR A 1 312 ? 32.245 16.307 32.493 1.00 18.32 433 THR A O 1
ATOM 2440 N N . LEU A 1 313 ? 32.706 16.033 30.287 1.00 16.28 434 LEU A N 1
ATOM 2441 C CA . LEU A 1 313 ? 31.306 16.020 29.799 1.00 16.83 434 LEU A CA 1
ATOM 2442 C C . LEU A 1 313 ? 31.051 14.641 29.218 1.00 16.76 434 LEU A C 1
ATOM 2443 O O . LEU A 1 313 ? 31.700 14.296 28.225 1.00 17.05 434 LEU A O 1
ATOM 2448 N N . SER A 1 314 ? 30.166 13.881 29.823 1.00 16.50 435 SER A N 1
ATOM 2449 C CA . SER A 1 314 ? 29.936 12.480 29.418 1.00 18.15 435 SER A CA 1
ATOM 2450 C C . SER A 1 314 ? 28.485 12.314 28.985 1.00 17.29 435 SER A C 1
ATOM 2451 O O . SER A 1 314 ? 27.584 13.011 29.485 1.00 18.20 435 SER A O 1
ATOM 2454 N N . GLY A 1 315 ? 28.234 11.368 28.117 1.00 15.80 436 GLY A N 1
ATOM 2455 C CA . GLY A 1 315 ? 26.868 11.113 27.662 1.00 15.82 436 GLY A CA 1
ATOM 2456 C C . GLY A 1 315 ? 26.835 10.219 26.467 1.00 16.72 436 GLY A C 1
ATOM 2457 O O . GLY A 1 315 ? 27.816 9.485 26.226 1.00 16.12 436 GLY A O 1
ATOM 2458 N N . THR A 1 316 ? 25.727 10.243 25.746 1.00 16.81 437 THR A N 1
ATOM 2459 C CA . THR A 1 316 ? 25.523 9.351 24.596 1.00 18.16 437 THR A CA 1
ATOM 2460 C C . THR A 1 316 ? 24.826 10.123 23.489 1.00 17.30 437 THR A C 1
ATOM 2461 O O . THR A 1 316 ? 23.891 10.897 23.793 1.00 17.13 437 THR A O 1
ATOM 2465 N N . CYS A 1 317 ? 25.236 9.880 22.253 1.00 16.80 438 CYS A N 1
ATOM 2466 C CA . CYS A 1 317 ? 24.481 10.284 21.055 1.00 17.29 438 CYS A CA 1
ATOM 2467 C C . CYS A 1 317 ? 23.926 9.005 20.428 1.00 17.01 438 CYS A C 1
ATOM 2468 O O . CYS A 1 317 ? 24.721 8.144 20.062 1.00 20.19 438 CYS A O 1
ATOM 2471 N N . LEU A 1 318 ? 22.615 8.877 20.355 1.00 15.25 439 LEU A N 1
ATOM 2472 C CA . LEU A 1 318 ? 21.947 7.698 19.785 1.00 16.18 439 LEU A CA 1
ATOM 2473 C C . LEU A 1 318 ? 21.242 8.109 18.496 1.00 16.86 439 LEU A C 1
ATOM 2474 O O . LEU A 1 318 ? 20.389 9.017 18.551 1.00 17.63 439 LEU A O 1
ATOM 2479 N N . LEU A 1 319 ? 21.568 7.457 17.393 1.00 16.24 440 LEU A N 1
ATOM 2480 C CA . LEU A 1 319 ? 20.908 7.683 16.084 1.00 18.41 440 LEU A CA 1
ATOM 2481 C C . LEU A 1 319 ? 20.006 6.484 15.793 1.00 17.45 440 LEU A C 1
ATOM 2482 O O . LEU A 1 319 ? 20.542 5.351 15.781 1.00 18.90 440 LEU A O 1
ATOM 2487 N N . ILE A 1 320 ? 18.704 6.717 15.632 1.00 18.29 441 ILE A N 1
ATOM 2488 C CA . ILE A 1 320 ? 17.725 5.644 15.315 1.00 20.71 441 ILE A CA 1
ATOM 2489 C C . ILE A 1 320 ? 17.143 5.930 13.933 1.00 20.47 441 ILE A C 1
ATOM 2490 O O . ILE A 1 320 ? 16.524 6.998 13.765 1.00 20.79 441 ILE A O 1
ATOM 2495 N N . ALA A 1 321 ? 17.332 5.012 12.993 1.00 21.31 442 ALA A N 1
ATOM 2496 C CA . ALA A 1 321 ? 16.861 5.181 11.604 1.00 23.42 442 ALA A CA 1
ATOM 2497 C C . ALA A 1 321 ? 15.340 5.229 11.628 1.00 26.40 442 ALA A C 1
ATOM 2498 O O . ALA A 1 321 ? 14.747 4.509 12.441 1.00 26.00 442 ALA A O 1
ATOM 2500 N N . ASN A 1 322 ? 14.736 6.082 10.794 1.00 26.78 443 ASN A N 1
ATOM 2501 C CA . ASN A 1 322 ? 13.262 6.261 10.748 1.00 28.79 443 ASN A CA 1
ATOM 2502 C C . ASN A 1 322 ? 12.763 5.995 9.321 1.00 29.23 443 ASN A C 1
ATOM 2503 O O . ASN A 1 322 ? 13.585 5.740 8.403 1.00 27.51 443 ASN A O 1
ATOM 2508 N N . LYS A 1 323 ? 11.444 6.085 9.146 1.00 34.06 444 LYS A N 1
ATOM 2509 C CA . LYS A 1 323 ? 10.751 5.704 7.896 1.00 35.76 444 LYS A CA 1
ATOM 2510 C C . LYS A 1 323 ? 10.807 6.854 6.887 1.00 33.33 444 LYS A C 1
ATOM 2511 O O . LYS A 1 323 ? 10.306 6.659 5.766 1.00 33.47 444 LYS A O 1
ATOM 2514 N N . ARG A 1 324 ? 11.446 7.976 7.227 1.00 30.36 445 ARG A N 1
ATOM 2515 C CA . ARG A 1 324 ? 11.602 9.121 6.293 1.00 30.50 445 ARG A CA 1
ATOM 2516 C C . ARG A 1 324 ? 13.032 9.169 5.735 1.00 27.18 445 ARG A C 1
ATOM 2517 O O . ARG A 1 324 ? 13.460 10.255 5.333 1.00 27.50 445 ARG A O 1
ATOM 2525 N N . GLN A 1 325 ? 13.713 8.017 5.659 1.00 26.24 446 GLN A N 1
ATOM 2526 C CA . GLN A 1 325 ? 15.095 7.848 5.123 1.00 28.18 446 GLN A CA 1
ATOM 2527 C C . GLN A 1 325 ? 16.062 8.714 5.927 1.00 24.11 446 GLN A C 1
ATOM 2528 O O . GLN A 1 325 ? 17.055 9.189 5.369 1.00 23.99 446 GLN A O 1
ATOM 2534 N N . SER A 1 326 ? 15.762 8.962 7.196 1.00 23.03 447 SER A N 1
ATOM 2535 C CA . SER A 1 326 ? 16.604 9.827 8.040 1.00 21.56 447 SER A CA 1
ATOM 2536 C C . SER A 1 326 ? 16.758 9.169 9.417 1.00 20.79 447 SER A C 1
ATOM 2537 O O . SER A 1 326 ? 16.531 7.940 9.554 1.00 20.87 447 SER A O 1
ATOM 2540 N N . TYR A 1 327 ? 17.141 9.973 10.396 1.00 19.40 448 TYR A N 1
ATOM 2541 C CA . TYR A 1 327 ? 17.423 9.504 11.767 1.00 18.11 448 TYR A CA 1
ATOM 2542 C C . TYR A 1 327 ? 16.779 10.446 12.767 1.00 18.08 448 TYR A C 1
ATOM 2543 O O . TYR A 1 327 ? 16.778 11.683 12.565 1.00 20.26 448 TYR A O 1
ATOM 2552 N N . ASP A 1 328 ? 16.284 9.858 13.854 1.00 19.08 449 ASP A N 1
ATOM 2553 C CA . ASP A 1 328 ? 15.989 10.545 15.125 1.00 19.79 449 ASP A CA 1
ATOM 2554 C C . ASP A 1 328 ? 17.291 10.545 15.924 1.00 19.05 449 ASP A C 1
ATOM 2555 O O . ASP A 1 328 ? 17.987 9.514 15.923 1.00 20.05 449 ASP A O 1
ATOM 2560 N N . ILE A 1 329 ? 17.646 11.685 16.470 1.00 16.80 450 ILE A N 1
ATOM 2561 C CA . ILE A 1 329 ? 18.934 11.905 17.181 1.00 16.97 450 ILE A CA 1
ATOM 2562 C C . ILE A 1 329 ? 18.599 12.164 18.638 1.00 16.77 450 ILE A C 1
ATOM 2563 O O . ILE A 1 329 ? 18.005 13.211 18.926 1.00 17.42 450 ILE A O 1
ATOM 2568 N N . SER A 1 330 ? 18.987 11.254 19.526 1.00 15.22 451 SER A N 1
ATOM 2569 C CA . SER A 1 330 ? 18.814 11.415 20.980 1.00 17.24 451 SER A CA 1
ATOM 2570 C C . SER A 1 330 ? 20.167 11.755 21.590 1.00 16.84 451 SER A C 1
ATOM 2571 O O . SER A 1 330 ? 21.111 10.983 21.397 1.00 19.28 451 SER A O 1
ATOM 2574 N N . ILE A 1 331 ? 20.289 12.895 22.236 1.00 15.44 452 ILE A N 1
ATOM 2575 C CA . ILE A 1 331 ? 21.548 13.288 22.907 1.00 16.88 452 ILE A CA 1
ATOM 2576 C C . ILE A 1 331 ? 21.253 13.480 24.385 1.00 17.72 452 ILE A C 1
ATOM 2577 O O . ILE A 1 331 ? 20.249 14.077 24.753 1.00 17.60 452 ILE A O 1
ATOM 2582 N N A VAL A 1 332 ? 22.169 12.988 25.213 0.50 17.20 453 VAL A N 1
ATOM 2583 N N B VAL A 1 332 ? 22.127 12.946 25.239 0.50 16.84 453 VAL A N 1
ATOM 2584 C CA A VAL A 1 332 ? 22.139 13.209 26.680 0.50 17.20 453 VAL A CA 1
ATOM 2585 C CA B VAL A 1 332 ? 22.099 13.210 26.707 0.50 16.45 453 VAL A CA 1
ATOM 2586 C C A VAL A 1 332 ? 23.567 13.540 27.087 0.50 17.15 453 VAL A C 1
ATOM 2587 C C B VAL A 1 332 ? 23.537 13.506 27.119 0.50 16.75 453 VAL A C 1
ATOM 2588 O O A VAL A 1 332 ? 24.490 12.932 26.543 0.50 17.39 453 VAL A O 1
ATOM 2589 O O B VAL A 1 332 ? 24.430 12.806 26.639 0.50 17.03 453 VAL A O 1
ATOM 2596 N N . ALA A 1 333 ? 23.748 14.500 27.982 1.00 16.47 454 ALA A N 1
ATOM 2597 C CA . ALA A 1 333 ? 25.093 14.913 28.423 1.00 16.88 454 ALA A CA 1
ATOM 2598 C C . ALA A 1 333 ? 25.012 15.371 29.867 1.00 17.54 454 ALA A C 1
ATOM 2599 O O . ALA A 1 333 ? 24.018 15.977 30.250 1.00 16.70 454 ALA A O 1
ATOM 2601 N N . GLN A 1 334 ? 26.079 15.124 30.603 1.00 17.33 455 GLN A N 1
ATOM 2602 C CA . GLN A 1 334 ? 26.202 15.620 31.984 1.00 19.03 455 GLN A CA 1
ATOM 2603 C C . GLN A 1 334 ? 27.615 16.142 32.191 1.00 16.68 455 GLN A C 1
ATOM 2604 O O . GLN A 1 334 ? 28.563 15.534 31.685 1.00 17.41 455 GLN A O 1
ATOM 2610 N N . VAL A 1 335 ? 27.743 17.237 32.935 1.00 17.05 456 VAL A N 1
ATOM 2611 C CA . VAL A 1 335 ? 29.059 17.653 33.481 1.00 16.90 456 VAL A CA 1
ATOM 2612 C C . VAL A 1 335 ? 29.330 16.789 34.718 1.00 18.88 456 VAL A C 1
ATOM 2613 O O . VAL A 1 335 ? 28.552 16.859 35.675 1.00 19.26 456 VAL A O 1
ATOM 2617 N N . ASP A 1 336 ? 30.357 15.957 34.666 1.00 18.87 457 ASP A N 1
ATOM 2618 C CA . ASP A 1 336 ? 30.564 14.902 35.699 1.00 20.90 457 ASP A CA 1
ATOM 2619 C C . ASP A 1 336 ? 30.793 15.566 37.060 1.00 21.07 457 ASP A C 1
ATOM 2620 O O . ASP A 1 336 ? 30.307 15.027 38.072 1.00 24.11 457 ASP A O 1
ATOM 2625 N N . GLN A 1 337 ? 31.441 16.715 37.087 1.00 20.30 458 GLN A N 1
ATOM 2626 C CA . GLN A 1 337 ? 31.918 17.335 38.346 1.00 21.98 458 GLN A CA 1
ATOM 2627 C C . GLN A 1 337 ? 30.752 18.004 39.075 1.00 24.36 458 GLN A C 1
ATOM 2628 O O . GLN A 1 337 ? 30.854 18.148 40.309 1.00 28.31 458 GLN A O 1
ATOM 2634 N N . THR A 1 338 ? 29.676 18.394 38.382 1.00 22.07 459 THR A N 1
ATOM 2635 C CA . THR A 1 338 ? 28.534 19.124 38.989 1.00 23.05 459 THR A CA 1
ATOM 2636 C C . THR A 1 338 ? 27.266 18.282 38.983 1.00 23.50 459 THR A C 1
ATOM 2637 O O . THR A 1 338 ? 26.373 18.591 39.791 1.00 26.04 459 THR A O 1
ATOM 2641 N N . GLY A 1 339 ? 27.139 17.325 38.062 1.00 22.43 460 GLY A N 1
ATOM 2642 C CA . GLY A 1 339 ? 25.892 16.582 37.841 1.00 21.90 460 GLY A CA 1
ATOM 2643 C C . GLY A 1 339 ? 24.880 17.316 36.969 1.00 21.03 460 GLY A C 1
ATOM 2644 O O . GLY A 1 339 ? 23.813 16.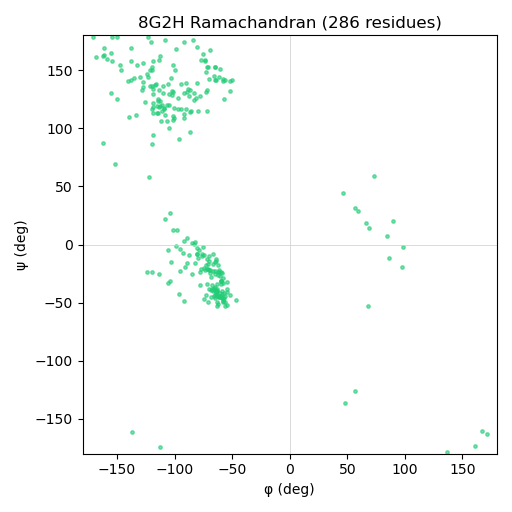737 36.730 1.00 22.86 460 GLY A O 1
ATOM 2645 N N A SER A 1 340 ? 25.188 18.537 36.531 0.50 20.73 461 SER A N 1
ATOM 2646 N N B SER A 1 340 ? 25.176 18.538 36.519 0.50 20.44 461 SER A N 1
ATOM 2647 C CA A SER A 1 340 ? 24.346 19.314 35.586 0.50 20.31 461 SER A CA 1
ATOM 2648 C CA B SER A 1 340 ? 24.283 19.331 35.628 0.50 19.77 461 SER A CA 1
ATOM 2649 C C A SER A 1 340 ? 24.117 18.450 34.341 0.50 18.81 461 SER A C 1
ATOM 2650 C C B SER A 1 340 ? 24.123 18.584 34.300 0.50 18.50 461 SER A C 1
ATOM 2651 O O A SER A 1 340 ? 25.081 17.848 33.851 0.50 18.85 461 SER A O 1
ATOM 2652 O O B SER A 1 340 ? 25.164 18.300 33.670 0.50 17.89 461 SER A O 1
ATOM 2657 N N . LYS A 1 341 ? 22.873 18.321 33.893 1.00 18.45 462 LYS A N 1
ATOM 2658 C CA . LYS A 1 341 ? 22.578 17.462 32.725 1.00 18.23 462 LYS A CA 1
ATOM 2659 C C . LYS A 1 341 ? 21.534 18.108 31.823 1.00 17.14 462 LYS A C 1
ATOM 2660 O O . LYS A 1 341 ? 20.712 18.916 32.268 1.00 17.43 462 LYS A O 1
ATOM 2664 N N . SER A 1 342 ? 21.600 17.753 30.550 1.00 16.18 463 SER A N 1
ATOM 2665 C CA . SER A 1 342 ? 20.560 18.139 29.578 1.00 16.09 463 SER A CA 1
ATOM 2666 C C . SER A 1 342 ? 20.473 17.069 28.501 1.00 16.45 463 SER A C 1
ATOM 2667 O O . SER A 1 342 ? 21.199 16.061 28.542 1.00 16.18 463 SER A O 1
ATOM 2670 N N . SER A 1 343 ? 19.555 17.266 27.580 1.00 16.31 464 SER A N 1
ATOM 2671 C CA . SER A 1 343 ? 19.209 16.267 26.562 1.00 15.73 464 SER A CA 1
ATOM 2672 C C . SER A 1 343 ? 18.485 16.969 25.433 1.00 15.52 464 SER A C 1
ATOM 2673 O O . SER A 1 343 ? 18.096 18.132 25.592 1.00 15.30 464 SER A O 1
ATOM 2676 N N . ASN A 1 344 ? 18.300 16.250 24.349 1.00 14.50 465 ASN A N 1
ATOM 2677 C CA . ASN A 1 344 ? 17.401 16.702 23.271 1.00 14.59 465 ASN A CA 1
ATOM 2678 C C . ASN A 1 344 ? 17.070 15.491 22.422 1.00 15.00 465 ASN A C 1
ATOM 2679 O O . ASN A 1 344 ? 17.814 14.481 22.445 1.00 16.02 465 ASN A O 1
ATOM 2684 N N . LEU A 1 345 ? 16.010 15.616 21.636 1.00 14.95 466 LEU A N 1
ATOM 2685 C CA . LEU A 1 345 ? 15.610 14.616 20.648 1.00 15.67 466 LEU A CA 1
ATOM 2686 C C . LEU A 1 345 ? 15.302 15.374 19.367 1.00 16.32 466 LEU A C 1
ATOM 2687 O O . LEU A 1 345 ? 14.373 16.207 19.373 1.00 16.59 466 LEU A O 1
ATOM 2692 N N . LEU A 1 346 ? 16.138 15.184 18.358 1.00 15.29 467 LEU A N 1
ATOM 2693 C CA . LEU A 1 346 ? 16.097 15.973 17.112 1.00 15.71 467 LEU A CA 1
ATOM 2694 C C . LEU A 1 346 ? 15.703 15.093 15.933 1.00 16.67 467 LEU A C 1
ATOM 2695 O O . LEU A 1 346 ? 15.879 13.875 15.960 1.00 17.37 467 LEU A O 1
ATOM 2700 N N . ASP A 1 347 ? 15.219 15.729 14.880 1.00 18.91 468 ASP A N 1
ATOM 2701 C CA . ASP A 1 347 ? 14.823 14.989 13.662 1.00 21.40 468 ASP A CA 1
ATOM 2702 C C . ASP A 1 347 ? 15.689 15.475 12.504 1.00 19.14 468 ASP A C 1
ATOM 2703 O O . ASP A 1 347 ? 15.546 16.634 12.096 1.00 19.94 468 ASP A O 1
ATOM 2708 N N . LEU A 1 348 ? 16.533 14.607 11.989 1.00 19.46 469 LEU A N 1
ATOM 2709 C CA . LEU A 1 348 ? 17.469 14.996 10.918 1.00 21.35 469 LEU A CA 1
ATOM 2710 C C . LEU A 1 348 ? 16.707 15.138 9.587 1.00 22.67 469 LEU A C 1
ATOM 2711 O O . LEU A 1 348 ? 17.282 15.699 8.644 1.00 24.63 469 LEU A O 1
ATOM 2716 N N . LYS A 1 349 ? 15.436 14.740 9.536 1.00 23.52 470 LYS A N 1
ATOM 2717 C CA . LYS A 1 349 ? 14.582 15.017 8.343 1.00 26.87 470 LYS A CA 1
ATOM 2718 C C . LYS A 1 349 ? 14.258 16.519 8.226 1.00 26.06 470 LYS A C 1
ATOM 2719 O O . LYS A 1 349 ? 13.893 16.945 7.104 1.00 30.30 470 LYS A O 1
ATOM 2725 N N . ASN A 1 350 ? 14.327 17.304 9.304 1.00 24.56 471 ASN A N 1
ATOM 2726 C CA . ASN A 1 350 ? 13.873 18.723 9.335 1.00 24.49 471 ASN A CA 1
ATOM 2727 C C . ASN A 1 350 ? 15.042 19.618 9.746 1.00 19.15 471 ASN A C 1
ATOM 2728 O O . ASN A 1 350 ? 14.951 20.338 10.741 1.00 21.16 471 ASN A O 1
ATOM 2733 N N . PRO A 1 351 ? 16.170 19.612 9.011 1.00 20.78 472 PRO A N 1
ATOM 2734 C CA . PRO A 1 351 ? 17.301 20.444 9.395 1.00 18.97 472 PRO A CA 1
ATOM 2735 C C . PRO A 1 351 ? 17.007 21.916 9.135 1.00 21.17 472 PRO A C 1
ATOM 2736 O O . PRO A 1 351 ? 16.166 22.242 8.261 1.00 21.91 472 PRO A O 1
ATOM 2740 N N . PHE A 1 352 ? 17.648 22.771 9.908 1.00 18.28 473 PHE A N 1
ATOM 2741 C CA . PHE A 1 352 ? 17.715 24.238 9.679 1.00 20.50 473 PHE A CA 1
ATOM 2742 C C . PHE A 1 352 ? 18.958 24.529 8.842 1.00 20.09 473 PHE A C 1
ATOM 2743 O O . PHE A 1 352 ? 20.073 24.354 9.337 1.00 17.62 473 PHE A O 1
ATOM 2751 N N . PHE A 1 353 ? 18.788 24.963 7.594 1.00 21.00 474 PHE A N 1
ATOM 2752 C CA . PHE A 1 353 ? 19.918 25.350 6.720 1.00 23.54 474 PHE A CA 1
ATOM 2753 C C . PHE A 1 353 ? 20.225 26.814 7.005 1.00 26.40 474 PHE A C 1
ATOM 2754 O O . PHE A 1 353 ? 19.463 27.708 6.554 1.00 28.26 474 PHE A O 1
ATOM 2762 N N . ARG A 1 354 ? 21.212 27.055 7.855 1.00 25.66 475 ARG A N 1
ATOM 2763 C CA . ARG A 1 354 ? 21.522 28.388 8.432 1.00 27.29 475 ARG A CA 1
ATOM 2764 C C . ARG A 1 354 ? 22.608 29.082 7.602 1.00 29.13 475 ARG A C 1
ATOM 2765 O O . ARG A 1 354 ? 22.681 30.305 7.695 1.00 34.95 475 ARG A O 1
ATOM 2773 N N . TYR A 1 355 ? 23.421 28.330 6.849 1.00 34.37 476 TYR A N 1
ATOM 2774 C CA . TYR A 1 355 ? 24.447 28.847 5.893 1.00 40.52 476 TYR A CA 1
ATOM 2775 C C . TYR A 1 355 ? 23.803 29.809 4.879 1.00 44.26 476 TYR A C 1
ATOM 2776 O O . TYR A 1 355 ? 24.320 30.926 4.720 1.00 49.94 476 TYR A O 1
ATOM 2785 N N . THR A 1 356 ? 22.718 29.375 4.226 1.00 46.83 477 THR A N 1
#

Sequence (333 aa):
SSAVQYFQFYGYLSQQQQNMMQDYYVRTGTYQRAILQQNHTDFKDKIVLDVGCGSGILSFFAAQAGARKIYAVEASTMAQQHAEEVLVKSNNNLTDRIVVIPGKVEEVSLPEQVDIIIISEPMGYMLFNERMLESYLHAKKYLKPSGNMMFPTIGDVHLLAPFTDEQLYMMEEQFTKANFWYQPSFHGVDLSALRGAAVDEYFRQPVVDTFDIRILMAKSVKYTVNFLEAKEGDLHRRIEIPFKFHHMLHSGLVHGLAFWFDVAFIGSIMTVWLSTAPTEPLTHWYQVRCLFQSSPLFAKAGDTLSGTCLLIANKRQSYDISIVVAQVDQTGSSKSSNLLDLKNPFFRY

Secondary structure (P-SEA, 3-state):
caaaaaaaaaccaaaaaaaaaaaaaaaaaaaaaaaaccccccbbbbbcccccaaaaaaaaaacccbbbbbbcccaaaaaaaaaaaacccccbbbbccccccccccccccbbbbcccccccccccaaaaaaaacccccccbbbcccbbbbbbbbbbbaaaaaaaaaaacccccccccccccccaaaaaaaaaaabbbbcccccccccccbbbbbbcccccccccccbbbbbbcccccccccccbbbbbbccccccccbbbbbccccccccccccbbbbbccbbbbbcccbbbbbbbbbbbccccbbbbbbbbbccccccccccccccccccccc

Radius of gyration: 22.12 Å; Cα contacts (8 Å, |Δi|>4): 782; chains: 1; bounding box: 56×53×65 Å

Organism: Homo sapiens (NCBI:txid9606)

Solvent-accessible surface area: 14796 Å² total

Nearest PDB structures (foldseek):
  6s77-assembly1_C  TM=9.889E-01  e=6.066E-70  Homo sapiens
  7qrd-assembly1_C  TM=9.960E-01  e=3.808E-69  Mus musculus
  6arj-assembly1_A  TM=9.865E-01  e=8.656E-70  Homo sapiens
  3b3j-assembly1_A  TM=9.114E-01  e=4.666E-59  Rattus norvegicus
  6sq4-assembly1_B  TM=8.517E-01  e=6.771E-36  Mus musculus

B-factor: mean 21.61, std 7.85, range [1.15, 68.31]

InterPro domains:
  IPR011993 PH-like domain superfamily [G3DSA:2.30.29.30] (23-139)
  IPR025799 Protein arginine N-methyltransferase [PS51678] (146-453)
  IPR025799 Protein arginine N-methyltransferase [PTHR11006] (132-459)
  IPR029063 S-adenosyl-L-methionine-dependent methyltransferase superfamily [G3DSA:3.40.50.150] (143-287)
  IPR029063 S-adenosyl-L-methionine-dependent methyltransferase superfamily [SSF53335] (152-461)
  IPR055135 Protein arginine N-methyltransferase domain [PF22528] (291-452)

GO terms:
  GO:0008276 protein methyltransferase activity (F, IDA)
  GO:1904037 positive regulation of epithelial cell apoptotic process (P, IDA)
  GO:0016274 protein-arginine N-methyltransferase activity (F, IDA)
  GO:0043596 nuclear replication fork (C, IDA)
  GO:0071932 replication fork reversal (P, IDA)
  GO:0005634 nucleus (C, EXP)
  GO:0005694 chromosome (C, EXP)
  GO:0005737 cytoplasm (C, EXP)
  GO:0035242 protein-arginine omega-N asymmetric methyltransferase activity (F, EXP)
  GO:0005515 protein binding (F, IPI)
  GO:0008013 beta-catenin binding (F, TAS)
  GO:0016274 protein-arginine N-methyltransferase activity (F, TAS)
  GO:0005654 nucleoplasm (C, TAS)
  GO:0005654 nucleoplasm (C, IDA)
  GO:0003713 transcription coactivator activity (F, IDA)
  GO:0045943 positive regulation of transcription by RNA polymerase I (P, IDA)
  GO:0035642 histone H3R17 methyltransferase activity (F, IDA)
  GO:0140297 DNA-binding transcription factor binding (F, IPI)
  GO:0005634 nucleus (C, IDA)
  GO:0005737 cytoplasm (C, IDA)

Foldseek 3Di:
DLVVVVQAQLQDVVNVVVQCPFCLVVVQLLCLCQLQLVLLAQWEEEEAQCQLVVSVVSSVVSHHQAYEYEHAHNSLVNNVVVCVVVVNVRHYHYDYRQLLPDDDPAAGQEYEYDQAAQLGCFLNSLLSVLSNCVRHDLNHAYVQFKKKKWKFFFDDVPLVVVLLVVLVVQCACADPRHGSNVCSVVSSLQSLQAKAFAADDCVRTFFGIDIDMDGSSPDHSVCSQKDKAKDKTQGQAWDWGFWMKMWMKTWSDHPSHIGISTCDSVDDHGPSHIITRTWPDIDTDHRRWMKTWMWMWHQDPSSGTWIWTKIAGPVPRDITIGIHTNVRHHHPD